Protein AF-A0A534RUJ8-F1 (afdb_monomer)

Foldseek 3Di:
DVVVLLVVLLVVLVVVLVVLVVVLVCCLVPVPVVLVVQQVVQVVVVFHRDDDDPDDVVNVVSSVLSVVLSVLSVVCSVPVLVSLVSLLVSLVSLQVLLVVLVCCCPPPGVHSVSVVSNVVSVVVSVVSVVSSLVSVLPDPVLVVVLLVLLQLLQCLLFPQPDLFVDGPNNDCLSVQLCVVLVVVDVCSSVVSSVLSVCQQCVCCVPVVDHGLSPDDSVVNNVSLVCLCVDPDPVSVVSSVVSSVSSVVSVVVDPVCCVSVVHDVVVVLVDCCVDPCNVVSVVVVVVVD

Solvent-accessible surface area (backbone atoms only — not comparable to full-atom values): 15224 Å² total; per-residue (Å²): 110,69,70,60,48,52,51,49,51,29,50,49,25,42,51,50,18,51,50,33,45,50,53,33,49,47,46,67,76,35,46,67,61,52,53,48,54,44,32,55,54,19,43,78,74,74,26,54,68,66,82,93,69,79,57,69,67,57,47,53,53,51,41,53,48,27,51,51,51,19,52,50,25,47,54,26,29,77,36,53,72,91,34,37,81,51,32,60,57,50,21,49,59,30,37,50,54,10,51,52,24,43,49,38,28,75,74,73,52,61,18,37,63,27,49,50,44,18,53,52,29,39,51,50,19,52,51,35,45,49,53,36,51,52,50,62,61,68,35,63,71,57,48,55,52,45,52,52,47,45,42,57,52,40,30,50,73,35,38,63,62,55,101,38,75,72,20,35,84,79,49,69,47,56,57,52,52,52,48,49,33,48,70,75,36,98,60,20,59,47,52,50,48,51,53,51,50,51,53,31,46,36,38,35,74,76,68,70,50,64,43,41,86,76,46,54,73,67,56,40,38,49,51,57,55,51,30,62,74,39,89,52,64,67,48,24,51,54,50,52,53,50,50,50,55,51,48,52,62,49,64,71,33,75,88,44,26,68,80,74,71,51,65,65,64,66,55,50,51,50,45,56,71,38,99,56,16,72,64,45,50,53,58,59,61,74,73,110

Secondary structure (DSSP, 8-state):
-HHHHHHHHHHHHHHHHHHHHHHHHHHHH-HHHHHHHHHHHHHHTTPPPPPP--HHHHHHHHHHHHHHHHHHHHHHHH-TTTTTTHHHHHHHHHHHHHHHHHHHHHHT---HHHHHHHHHHHHHHHHHHHHHHHHHHH-HHHHHHHHHHHHHHHHHHS-TTSSSSS-GGGTTHHHHHHHHHHHH-TTHHHHHHHHHHHHHHHIIIII-S--GGGS-HHHHHHHHHHHHT-SSHHHHHHHHHHHHHHHHHHHT-TTTGGGGT--HHHHHHHHHHSTTHHHHHHHHHTT-

Mean predicted aligned error: 8.48 Å

Structure (mmCIF, N/CA/C/O backbone):
data_AF-A0A534RUJ8-F1
#
_entry.id   AF-A0A534RUJ8-F1
#
loop_
_atom_site.group_PDB
_atom_site.id
_atom_site.type_symbol
_atom_site.label_atom_id
_atom_site.label_alt_id
_atom_site.label_comp_id
_atom_site.label_asym_id
_atom_site.label_entity_id
_atom_site.label_seq_id
_atom_site.pdbx_PDB_ins_code
_atom_site.Cartn_x
_atom_site.Cartn_y
_atom_site.Cartn_z
_atom_site.occupancy
_atom_site.B_iso_or_equiv
_atom_site.auth_seq_id
_atom_site.auth_comp_id
_atom_site.auth_asym_id
_atom_site.auth_atom_id
_atom_site.pdbx_PDB_model_num
ATOM 1 N N . MET A 1 1 ? -17.869 -6.341 -10.351 1.00 63.25 1 MET A N 1
ATOM 2 C CA . MET A 1 1 ? -16.735 -5.461 -9.984 1.00 63.25 1 MET A CA 1
ATOM 3 C C . MET A 1 1 ? -15.414 -6.222 -9.822 1.00 63.25 1 MET A C 1
ATOM 5 O O . MET A 1 1 ? -14.443 -5.854 -10.470 1.00 63.25 1 MET A O 1
ATOM 9 N N . LEU A 1 2 ? -15.350 -7.301 -9.028 1.00 74.19 2 LEU A N 1
ATOM 10 C CA . LEU A 1 2 ? -14.097 -8.055 -8.825 1.00 74.19 2 LEU A CA 1
ATOM 11 C C . LEU A 1 2 ? -13.605 -8.786 -10.088 1.00 74.19 2 LEU A C 1
ATOM 13 O O . LEU A 1 2 ? -12.424 -8.705 -10.409 1.00 74.19 2 LEU A O 1
ATOM 17 N N . ALA A 1 3 ? -14.510 -9.399 -10.861 1.00 78.38 3 ALA A N 1
ATOM 18 C CA . ALA A 1 3 ? -14.159 -10.062 -12.124 1.00 78.38 3 ALA A CA 1
ATOM 19 C C . ALA A 1 3 ? -13.687 -9.081 -13.218 1.00 78.38 3 ALA A C 1
ATOM 21 O O . ALA A 1 3 ? -12.817 -9.401 -14.024 1.00 78.38 3 ALA A O 1
ATOM 22 N N . SER A 1 4 ? -14.246 -7.865 -13.258 1.00 87.38 4 SER A N 1
ATOM 23 C CA . SER A 1 4 ? -13.791 -6.808 -14.172 1.00 87.38 4 SER A CA 1
ATOM 24 C C . SER A 1 4 ? -12.416 -6.272 -13.776 1.00 87.38 4 SER A 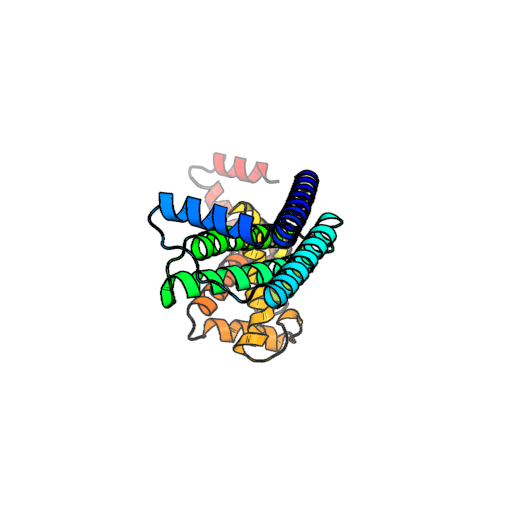C 1
ATOM 26 O O . SER A 1 4 ? -11.588 -6.050 -14.655 1.00 87.38 4 SER A O 1
ATOM 28 N N . LEU A 1 5 ? -12.152 -6.134 -12.473 1.00 88.19 5 LEU A N 1
ATOM 29 C CA . LEU A 1 5 ? -10.841 -5.757 -11.949 1.00 88.19 5 LEU A CA 1
ATOM 30 C C . LEU A 1 5 ? -9.776 -6.811 -12.281 1.00 88.19 5 LEU A C 1
ATOM 32 O O . LEU A 1 5 ? -8.701 -6.452 -12.745 1.00 88.19 5 LEU A O 1
ATOM 36 N N . ASP A 1 6 ? -10.082 -8.102 -12.133 1.00 90.56 6 ASP A N 1
ATOM 37 C CA . ASP A 1 6 ? -9.132 -9.165 -12.490 1.00 90.56 6 ASP A CA 1
ATOM 38 C C . ASP A 1 6 ? -8.788 -9.159 -13.972 1.00 90.56 6 ASP A C 1
ATOM 40 O O . ASP A 1 6 ? -7.622 -9.300 -14.335 1.00 90.56 6 ASP A O 1
ATOM 44 N N . ARG A 1 7 ? -9.785 -8.964 -14.843 1.00 93.19 7 ARG A N 1
ATOM 45 C CA . ARG A 1 7 ? -9.538 -8.824 -16.283 1.00 93.19 7 ARG A CA 1
ATOM 46 C C . ARG A 1 7 ? -8.665 -7.611 -16.587 1.00 93.19 7 ARG A C 1
ATOM 48 O O . ARG A 1 7 ? -7.740 -7.738 -17.383 1.00 93.19 7 ARG A O 1
ATOM 55 N N . LEU A 1 8 ? -8.917 -6.478 -15.929 1.00 94.81 8 LEU A N 1
ATOM 56 C CA . LEU A 1 8 ? -8.113 -5.267 -16.088 1.00 94.81 8 LEU A CA 1
ATOM 57 C C . LEU A 1 8 ? -6.666 -5.485 -15.628 1.00 94.81 8 LEU A C 1
ATOM 59 O O . LEU A 1 8 ? -5.747 -5.147 -16.364 1.00 94.81 8 LEU A O 1
ATOM 63 N N . LEU A 1 9 ? -6.455 -6.097 -14.459 1.00 95.25 9 LEU A N 1
ATOM 64 C CA . LEU A 1 9 ? -5.121 -6.419 -13.944 1.00 95.25 9 LEU A CA 1
ATOM 65 C C . LEU A 1 9 ? -4.382 -7.380 -14.883 1.00 95.25 9 LEU A C 1
ATOM 67 O O . LEU A 1 9 ? -3.228 -7.140 -15.226 1.00 95.25 9 LEU A O 1
ATOM 71 N N . ARG A 1 10 ? -5.045 -8.441 -15.358 1.00 96.75 10 ARG A N 1
ATOM 72 C CA . ARG A 1 10 ? -4.457 -9.381 -16.327 1.00 96.75 10 ARG A CA 1
ATOM 73 C C . ARG A 1 10 ? -4.057 -8.673 -17.619 1.00 96.75 10 ARG A C 1
ATOM 75 O O . ARG A 1 10 ? -2.935 -8.863 -18.078 1.00 96.75 10 ARG A O 1
ATOM 82 N N . ALA A 1 11 ? -4.946 -7.853 -18.180 1.00 97.25 11 ALA A N 1
ATOM 83 C CA . ALA A 1 11 ? -4.673 -7.088 -19.393 1.00 97.25 11 ALA A CA 1
ATOM 84 C C . ALA A 1 11 ? -3.510 -6.105 -19.192 1.00 97.25 11 ALA A C 1
ATOM 86 O O . ALA A 1 11 ? -2.604 -6.061 -20.019 1.00 97.25 11 ALA A O 1
ATOM 87 N N . LEU A 1 12 ? -3.492 -5.387 -18.064 1.00 97.56 12 LEU A N 1
ATOM 88 C CA . LEU A 1 12 ? -2.416 -4.476 -17.683 1.00 97.56 12 LEU A CA 1
ATOM 89 C C . LEU A 1 12 ? -1.064 -5.197 -17.639 1.00 97.56 12 LEU A C 1
ATOM 91 O O . LEU A 1 12 ? -0.125 -4.779 -18.309 1.00 97.56 12 LEU A O 1
ATOM 95 N N . PHE A 1 13 ? -0.950 -6.290 -16.881 1.00 98.06 13 PHE A N 1
ATOM 96 C CA . PHE A 1 13 ? 0.329 -6.988 -16.731 1.00 98.06 13 PHE A CA 1
ATOM 97 C C . PHE A 1 13 ? 0.760 -7.727 -18.006 1.00 98.06 13 PHE A C 1
ATOM 99 O O . PHE A 1 13 ? 1.960 -7.834 -18.256 1.00 98.06 13 PHE A O 1
ATOM 106 N N . TRP A 1 14 ? -0.174 -8.165 -18.858 1.00 98.19 14 TRP A N 1
ATOM 107 C CA . TRP A 1 14 ? 0.164 -8.639 -20.205 1.00 98.19 14 TRP A CA 1
ATOM 108 C C . TRP A 1 14 ? 0.678 -7.515 -21.104 1.00 98.19 14 TRP A C 1
ATOM 110 O O . TRP A 1 14 ? 1.685 -7.707 -21.782 1.00 98.19 14 TRP A O 1
ATOM 120 N N . ALA A 1 15 ? 0.052 -6.337 -21.075 1.00 98.00 15 ALA A N 1
ATOM 121 C CA . ALA A 1 15 ? 0.533 -5.176 -21.817 1.00 98.00 15 ALA A CA 1
ATOM 122 C C . ALA A 1 15 ? 1.940 -4.762 -21.356 1.00 98.00 15 ALA A C 1
ATOM 124 O O . ALA A 1 15 ? 2.813 -4.537 -22.190 1.00 98.00 15 ALA A O 1
ATOM 125 N N . LEU A 1 16 ? 2.196 -4.757 -20.041 1.00 97.69 16 LEU A N 1
ATOM 126 C CA . LEU A 1 16 ? 3.531 -4.517 -19.483 1.00 97.69 16 LEU A CA 1
ATOM 127 C C . LEU A 1 16 ? 4.540 -5.587 -19.912 1.00 97.69 16 LEU A C 1
ATOM 129 O O . LEU A 1 16 ? 5.650 -5.248 -20.306 1.00 97.69 16 LEU A O 1
ATOM 133 N N . CYS A 1 17 ? 4.155 -6.866 -19.885 1.00 98.12 17 CYS A N 1
ATOM 134 C CA . CYS A 1 17 ? 4.996 -7.963 -20.361 1.00 98.12 17 CYS A CA 1
ATOM 135 C C . CYS A 1 17 ? 5.414 -7.756 -21.823 1.00 98.12 17 CYS A C 1
ATOM 137 O O . CYS A 1 17 ? 6.593 -7.877 -22.148 1.00 98.12 17 CYS A O 1
ATOM 139 N N . VAL A 1 18 ? 4.461 -7.426 -22.700 1.00 98.12 18 VAL A N 1
ATOM 140 C CA . VAL A 1 18 ? 4.735 -7.164 -24.119 1.00 98.12 18 VAL A CA 1
ATOM 141 C C . VAL A 1 18 ? 5.611 -5.924 -24.282 1.00 98.12 18 VAL A C 1
ATOM 143 O O . VAL A 1 18 ? 6.584 -5.973 -25.030 1.00 98.12 18 VAL A O 1
ATOM 146 N N . ALA A 1 19 ? 5.323 -4.841 -23.556 1.00 96.81 19 ALA A N 1
ATOM 147 C CA . ALA A 1 19 ? 6.115 -3.617 -23.605 1.00 96.81 19 ALA A CA 1
ATOM 148 C C . ALA A 1 19 ? 7.571 -3.854 -23.168 1.00 96.81 19 ALA A C 1
ATOM 150 O O . ALA A 1 19 ? 8.492 -3.415 -23.849 1.00 96.81 19 ALA A O 1
ATOM 151 N N . PHE A 1 20 ? 7.802 -4.588 -22.076 1.00 97.19 20 PHE A N 1
ATOM 152 C CA . PHE A 1 20 ? 9.154 -4.911 -21.610 1.00 97.19 20 PHE A CA 1
ATOM 153 C C . PHE A 1 20 ? 9.907 -5.814 -22.584 1.00 97.19 20 PHE A C 1
ATOM 155 O O . PHE A 1 20 ? 11.072 -5.542 -22.877 1.00 97.19 20 PHE A O 1
ATOM 162 N N . ALA A 1 21 ? 9.239 -6.828 -23.138 1.00 97.56 21 ALA A N 1
ATOM 163 C CA . ALA A 1 21 ? 9.833 -7.700 -24.143 1.00 97.56 21 ALA A CA 1
ATOM 164 C C . ALA A 1 21 ? 10.208 -6.921 -25.413 1.00 97.56 21 ALA A C 1
ATOM 166 O O . ALA A 1 21 ? 11.329 -7.046 -25.902 1.00 97.56 21 ALA A O 1
ATOM 167 N N . ALA A 1 22 ? 9.298 -6.084 -25.920 1.00 96.50 22 ALA A N 1
ATOM 168 C CA . ALA A 1 22 ? 9.512 -5.286 -27.123 1.00 96.50 22 ALA A CA 1
ATOM 169 C C . ALA A 1 22 ? 10.640 -4.265 -26.937 1.00 96.50 22 ALA A C 1
ATOM 171 O O . ALA A 1 22 ? 11.543 -4.193 -27.771 1.00 96.50 22 ALA A O 1
ATOM 172 N N . THR A 1 23 ? 10.639 -3.519 -25.828 1.00 93.31 23 THR A N 1
ATOM 173 C CA . THR A 1 23 ? 11.704 -2.560 -25.508 1.00 93.31 23 THR A CA 1
ATOM 174 C C . THR A 1 23 ? 13.048 -3.261 -25.330 1.00 93.31 23 THR A C 1
ATOM 176 O O . THR A 1 23 ? 14.040 -2.830 -25.915 1.00 93.31 23 THR A O 1
ATOM 179 N N . GLY A 1 24 ? 13.089 -4.371 -24.583 1.00 93.00 24 GLY A N 1
ATOM 180 C CA . GLY A 1 24 ? 14.311 -5.148 -24.379 1.00 93.00 24 GLY A CA 1
ATOM 181 C C . GLY A 1 24 ? 14.882 -5.706 -25.684 1.00 93.00 24 GLY A C 1
ATOM 182 O O . GLY A 1 24 ? 16.080 -5.578 -25.928 1.00 93.00 24 GLY A O 1
ATOM 183 N N . LEU A 1 25 ? 14.030 -6.257 -26.553 1.00 94.62 25 LEU A N 1
ATOM 184 C CA . LEU A 1 25 ? 14.437 -6.787 -27.855 1.00 94.62 25 LEU A CA 1
ATOM 185 C C . LEU A 1 25 ? 14.909 -5.680 -28.805 1.00 94.62 25 LEU A C 1
ATOM 187 O O . LEU A 1 25 ? 15.909 -5.854 -29.497 1.00 94.62 25 LEU A O 1
ATOM 191 N N . THR A 1 26 ? 14.225 -4.534 -28.812 1.00 91.88 26 THR A N 1
ATOM 192 C CA . THR A 1 26 ? 14.587 -3.384 -29.654 1.00 91.88 26 THR A CA 1
ATOM 193 C C . THR A 1 26 ? 15.942 -2.819 -29.241 1.00 91.88 26 THR A C 1
ATOM 195 O O . THR A 1 26 ? 16.808 -2.621 -30.089 1.00 91.88 26 THR A O 1
ATOM 198 N N . PHE A 1 27 ? 16.162 -2.634 -27.936 1.00 88.62 27 PHE A N 1
ATOM 199 C CA . PHE A 1 27 ? 17.434 -2.141 -27.410 1.00 88.62 27 PHE A CA 1
ATOM 200 C C . PHE A 1 27 ? 18.576 -3.143 -27.623 1.00 88.62 27 PHE A C 1
ATOM 202 O O . PHE A 1 27 ? 19.709 -2.740 -27.866 1.00 88.62 27 PHE A O 1
ATOM 209 N N . PHE A 1 28 ? 18.285 -4.448 -27.582 1.00 90.50 28 PHE A N 1
ATOM 210 C CA . PHE A 1 28 ? 19.258 -5.497 -27.889 1.00 90.50 28 PHE A CA 1
ATOM 211 C C . PHE A 1 28 ? 19.659 -5.527 -29.368 1.00 90.50 28 PHE A C 1
ATOM 213 O O . PHE A 1 28 ? 20.846 -5.609 -29.676 1.00 90.50 28 PHE A O 1
ATOM 220 N N . ALA A 1 29 ? 18.682 -5.470 -30.276 1.00 91.69 29 ALA A N 1
ATOM 221 C CA . ALA A 1 29 ? 18.920 -5.557 -31.714 1.00 91.69 29 ALA A CA 1
ATOM 222 C C . ALA A 1 29 ? 19.502 -4.258 -32.295 1.00 91.69 29 ALA A C 1
ATOM 224 O O . ALA A 1 29 ? 20.314 -4.307 -33.218 1.00 91.69 29 ALA A O 1
ATOM 225 N N . PHE A 1 30 ? 19.104 -3.105 -31.749 1.00 90.31 30 PHE A N 1
ATOM 226 C CA . PHE A 1 30 ? 19.441 -1.783 -32.277 1.00 90.31 30 PHE A CA 1
ATOM 227 C C . PHE A 1 30 ? 19.852 -0.792 -31.166 1.00 90.31 30 PHE A C 1
ATOM 229 O O . PHE A 1 30 ? 19.214 0.257 -31.013 1.00 90.31 30 PHE A O 1
ATOM 236 N N . PRO A 1 31 ? 20.911 -1.077 -30.381 1.00 86.38 31 PRO A N 1
ATOM 237 C CA . PRO A 1 31 ? 21.301 -0.235 -29.248 1.00 86.38 31 PRO A CA 1
ATOM 238 C C . PRO A 1 31 ? 21.669 1.189 -29.687 1.00 86.38 31 PRO A C 1
ATOM 240 O O . PRO A 1 31 ? 21.122 2.161 -29.164 1.00 86.38 31 PRO A O 1
ATOM 243 N N . ASP A 1 32 ? 22.525 1.320 -30.704 1.00 86.44 32 ASP A N 1
ATOM 244 C CA . ASP A 1 32 ? 23.006 2.622 -31.181 1.00 86.44 32 ASP A CA 1
ATOM 245 C C . ASP A 1 32 ? 21.890 3.445 -31.826 1.00 86.44 32 ASP A C 1
ATOM 247 O O . ASP A 1 32 ? 21.740 4.629 -31.526 1.00 86.44 32 ASP A O 1
ATOM 251 N N . ALA A 1 33 ? 21.056 2.813 -32.659 1.00 87.19 33 ALA A N 1
ATOM 252 C CA . ALA A 1 33 ? 19.935 3.493 -33.303 1.00 87.19 33 ALA A CA 1
ATOM 253 C C . ALA A 1 33 ? 18.909 3.987 -32.271 1.00 87.19 33 ALA A C 1
ATOM 255 O O . ALA A 1 33 ? 18.389 5.094 -32.401 1.00 87.19 33 ALA A O 1
ATOM 256 N N . THR A 1 34 ? 18.659 3.210 -31.210 1.00 87.00 34 THR A N 1
ATOM 257 C CA . THR A 1 34 ? 17.744 3.620 -30.135 1.00 87.00 34 THR A CA 1
ATOM 258 C C . THR A 1 34 ? 18.262 4.868 -29.418 1.00 87.00 34 THR A C 1
ATOM 260 O O . THR A 1 34 ? 17.519 5.833 -29.238 1.00 87.00 34 THR A O 1
ATOM 263 N N . ILE A 1 35 ? 19.549 4.893 -29.058 1.00 87.12 35 ILE A N 1
ATOM 264 C CA . ILE A 1 35 ? 20.165 6.063 -28.417 1.00 87.12 35 ILE A CA 1
ATOM 265 C C . ILE A 1 35 ? 20.199 7.268 -29.363 1.00 87.12 35 ILE A C 1
ATOM 267 O O . ILE A 1 35 ? 19.934 8.387 -28.926 1.00 87.12 35 ILE A O 1
ATOM 271 N N . GLN A 1 36 ? 20.467 7.062 -30.654 1.00 88.50 36 GLN A N 1
ATOM 272 C CA . GLN A 1 36 ? 20.446 8.135 -31.650 1.00 88.50 36 GLN A CA 1
ATOM 273 C C . GLN A 1 36 ? 19.066 8.782 -31.756 1.00 88.50 36 GLN A C 1
ATOM 275 O O . GLN A 1 36 ? 18.975 9.998 -31.630 1.00 88.50 36 GLN A O 1
ATOM 280 N N . VAL A 1 37 ? 17.994 7.995 -31.894 1.00 89.81 37 VAL A N 1
ATOM 281 C CA . VAL A 1 37 ? 16.618 8.522 -31.952 1.00 89.81 37 VAL A CA 1
ATOM 282 C C . VAL A 1 37 ? 16.280 9.327 -30.695 1.00 89.81 37 VAL A C 1
ATOM 284 O O . VAL A 1 37 ? 15.714 10.421 -30.789 1.00 89.81 37 VAL A O 1
ATOM 287 N N . LEU A 1 38 ? 16.663 8.828 -29.516 1.00 89.19 38 LEU A N 1
ATOM 288 C CA . LEU A 1 38 ? 16.449 9.541 -28.258 1.00 89.19 38 LEU A CA 1
ATOM 289 C C . LEU A 1 38 ? 17.255 10.843 -28.184 1.00 89.19 38 LEU A C 1
ATOM 291 O O . LEU A 1 38 ? 16.719 11.859 -27.749 1.00 89.19 38 LEU A O 1
ATOM 295 N N . ASN A 1 39 ? 18.508 10.845 -28.640 1.00 91.00 39 ASN A N 1
ATOM 296 C CA . ASN A 1 39 ? 19.337 12.047 -28.695 1.00 91.00 39 ASN A CA 1
ATOM 297 C C . ASN A 1 39 ? 18.803 13.065 -29.712 1.00 91.00 39 ASN A C 1
ATOM 299 O O . ASN A 1 39 ? 18.776 14.250 -29.404 1.00 91.00 39 ASN A O 1
ATOM 303 N N . THR A 1 40 ? 18.331 12.634 -30.887 1.00 91.12 40 THR A N 1
ATOM 304 C CA . THR A 1 40 ? 17.707 13.520 -31.884 1.00 91.12 40 THR A CA 1
ATOM 305 C C . THR A 1 40 ? 16.436 14.157 -31.329 1.00 91.12 40 THR A C 1
ATOM 307 O O . THR A 1 40 ? 16.239 15.364 -31.457 1.00 91.12 40 THR A O 1
ATOM 310 N N . THR A 1 41 ? 15.605 13.363 -30.650 1.00 91.25 41 THR A N 1
ATOM 311 C CA . THR A 1 41 ? 14.392 13.855 -29.979 1.00 91.25 41 THR A CA 1
ATOM 312 C C . THR A 1 41 ? 14.745 14.835 -28.859 1.00 91.25 41 THR A C 1
ATOM 314 O O . THR A 1 41 ? 14.175 15.919 -28.777 1.00 91.25 41 THR A O 1
ATOM 317 N N . GLY A 1 42 ? 15.730 14.491 -28.025 1.00 89.94 42 GLY A N 1
ATOM 318 C CA . GLY A 1 42 ? 16.223 15.351 -26.954 1.00 89.94 42 GLY A CA 1
ATOM 319 C C . GLY A 1 42 ? 16.796 16.667 -27.470 1.00 89.94 42 GLY A C 1
ATOM 320 O O . GLY A 1 42 ? 16.477 17.720 -26.929 1.00 89.94 42 GLY A O 1
ATOM 321 N N . HIS A 1 43 ? 17.563 16.627 -28.559 1.00 90.50 43 HIS A N 1
ATOM 322 C CA . HIS A 1 43 ? 18.124 17.815 -29.192 1.00 90.50 43 HIS A CA 1
ATOM 323 C C . HIS A 1 43 ? 17.025 18.741 -29.727 1.00 90.50 43 HIS A C 1
ATOM 325 O O . HIS A 1 43 ? 17.125 19.957 -29.570 1.00 90.50 43 HIS A O 1
ATOM 331 N N . ALA A 1 44 ? 15.958 18.198 -30.325 1.00 91.88 44 ALA A N 1
ATOM 332 C CA . ALA A 1 44 ? 14.809 19.000 -30.754 1.00 91.88 44 ALA A CA 1
ATOM 333 C C . ALA A 1 44 ? 14.116 19.717 -29.576 1.00 91.88 44 ALA A C 1
ATOM 335 O O . ALA A 1 44 ? 13.536 20.783 -29.757 1.00 91.88 44 ALA A O 1
ATOM 336 N N . LEU A 1 45 ? 14.220 19.156 -28.367 1.00 90.62 45 LEU A N 1
ATOM 337 C CA . LEU A 1 45 ? 13.709 19.718 -27.114 1.00 90.62 45 LEU A CA 1
ATOM 338 C C .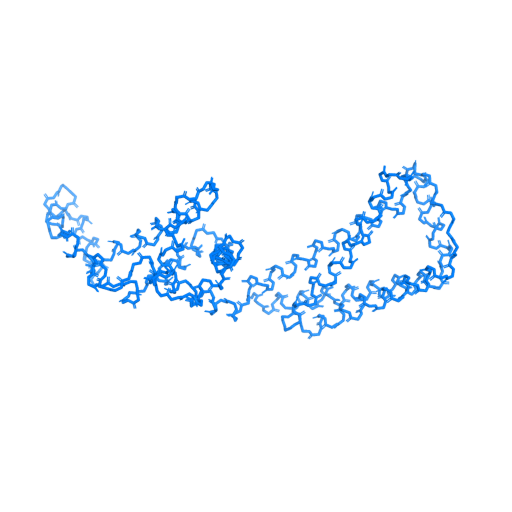 LEU A 1 45 ? 14.751 20.552 -26.337 1.00 90.62 45 LEU A C 1
ATOM 340 O O . LEU A 1 45 ? 14.454 21.017 -25.239 1.00 90.62 45 LEU A O 1
ATOM 344 N N . GLY A 1 46 ? 15.957 20.753 -26.883 1.00 90.81 46 GLY A N 1
ATOM 345 C CA . GLY A 1 46 ? 17.020 21.563 -26.273 1.00 90.81 46 GLY A CA 1
ATOM 346 C C . GLY A 1 46 ? 17.924 20.835 -25.269 1.00 90.81 46 GLY A C 1
ATOM 347 O O . GLY A 1 46 ? 18.686 21.486 -24.556 1.00 90.81 46 GLY A O 1
ATOM 348 N N . PHE A 1 47 ? 17.872 19.503 -25.197 1.00 91.94 47 PHE A N 1
ATOM 349 C CA . PHE A 1 47 ? 18.735 18.709 -24.318 1.00 91.94 47 PHE A CA 1
ATOM 350 C C . PHE A 1 47 ? 20.047 18.295 -25.003 1.00 91.94 47 PHE A C 1
ATOM 352 O O . PHE A 1 47 ? 20.047 17.968 -26.193 1.00 91.94 47 PHE A O 1
ATOM 359 N N . PRO A 1 48 ? 21.168 18.234 -24.259 1.00 89.94 48 PRO A N 1
ATOM 360 C CA . PRO A 1 48 ? 22.425 17.721 -24.785 1.00 89.94 48 PRO A CA 1
ATOM 361 C C . PRO A 1 48 ? 22.367 16.196 -25.010 1.00 89.94 48 PRO A C 1
ATOM 363 O O . PRO A 1 48 ? 21.591 15.498 -24.343 1.00 89.94 48 PRO A O 1
ATOM 366 N N . PRO A 1 49 ? 23.203 15.653 -25.917 1.00 87.06 49 PRO A N 1
ATOM 367 C CA . PRO A 1 49 ? 23.275 14.215 -26.151 1.00 87.06 49 PRO A CA 1
ATOM 368 C C . PRO A 1 49 ? 23.817 13.477 -24.921 1.00 87.06 49 PRO A C 1
ATOM 370 O O . PRO A 1 49 ? 24.659 14.000 -24.185 1.00 87.06 49 PRO A O 1
ATOM 373 N N . ALA A 1 50 ? 23.345 12.246 -24.720 1.00 81.50 50 ALA A N 1
ATOM 374 C CA . ALA A 1 50 ? 23.819 11.385 -23.642 1.00 81.50 50 ALA A CA 1
ATOM 375 C C . ALA A 1 50 ? 25.302 10.978 -23.831 1.00 81.50 50 ALA A C 1
ATOM 377 O O . ALA A 1 50 ? 25.742 10.812 -24.975 1.00 81.50 50 ALA A O 1
ATOM 378 N N . PRO A 1 51 ? 26.068 10.764 -22.741 1.00 78.94 51 PRO A N 1
ATOM 379 C CA . PRO A 1 51 ? 27.456 10.309 -22.813 1.00 78.94 51 PRO A CA 1
ATOM 380 C C . PRO A 1 51 ? 27.592 8.943 -23.498 1.00 78.94 51 PRO A C 1
ATOM 382 O O . PRO A 1 51 ? 26.770 8.049 -23.295 1.00 78.94 51 PRO A O 1
ATOM 385 N N . ALA A 1 52 ? 28.675 8.745 -24.253 1.00 71.25 52 ALA A N 1
ATOM 386 C CA . ALA A 1 52 ? 29.006 7.441 -24.819 1.00 71.25 52 ALA A CA 1
ATOM 387 C C . ALA A 1 52 ? 29.468 6.474 -23.709 1.00 71.25 52 ALA A C 1
ATOM 389 O O . ALA A 1 52 ? 30.437 6.746 -23.003 1.00 71.25 52 ALA A O 1
ATOM 390 N N . SER A 1 53 ? 28.781 5.340 -23.555 1.00 63.66 53 SER A N 1
ATOM 391 C CA . SER A 1 53 ? 29.133 4.267 -22.610 1.00 63.66 53 SER A CA 1
ATOM 392 C C . SER A 1 53 ? 29.732 3.067 -23.353 1.00 63.66 53 SER A C 1
ATOM 394 O O . SER A 1 53 ? 29.408 2.836 -24.514 1.00 63.66 53 SER A O 1
ATOM 396 N N . SER A 1 54 ? 30.602 2.281 -22.712 1.00 61.50 54 SER A N 1
ATOM 397 C CA . SER A 1 54 ? 31.182 1.056 -23.281 1.00 61.50 54 SER A CA 1
ATOM 398 C C . SER A 1 54 ? 30.127 -0.061 -23.398 1.00 61.50 54 SER A C 1
ATOM 400 O O . SER A 1 54 ? 29.799 -0.768 -22.449 1.00 61.50 54 SER A O 1
ATOM 402 N N . LEU A 1 55 ? 29.576 -0.221 -24.602 1.00 65.56 55 LEU A N 1
ATOM 403 C CA . LEU A 1 55 ? 28.228 -0.762 -24.819 1.00 65.56 55 LEU A CA 1
ATOM 404 C C . LEU A 1 55 ? 27.996 -2.231 -24.431 1.00 65.56 55 LEU A C 1
ATOM 406 O O . LEU A 1 55 ? 26.921 -2.555 -23.945 1.00 65.56 55 LEU A O 1
ATOM 410 N N . ARG A 1 56 ? 28.942 -3.155 -24.637 1.00 77.31 56 ARG A N 1
ATOM 411 C CA . ARG A 1 56 ? 28.584 -4.593 -24.676 1.00 77.31 56 ARG A CA 1
ATOM 412 C C . ARG A 1 56 ? 28.264 -5.215 -23.314 1.00 77.31 56 ARG A C 1
ATOM 414 O O . ARG A 1 56 ? 27.317 -5.990 -23.210 1.00 77.31 56 ARG A O 1
ATOM 421 N N . PHE A 1 57 ? 29.029 -4.879 -22.275 1.00 82.50 57 PHE A N 1
ATOM 422 C CA . PHE A 1 57 ? 28.788 -5.417 -20.932 1.00 82.50 57 PHE A CA 1
ATOM 423 C C . PHE A 1 57 ? 27.497 -4.849 -20.326 1.00 82.50 57 PHE A C 1
ATOM 425 O O . PHE A 1 57 ? 26.638 -5.603 -19.871 1.00 82.50 57 PHE A O 1
ATOM 432 N N . TRP A 1 58 ? 27.317 -3.527 -20.395 1.00 85.06 58 TRP A N 1
ATOM 433 C CA . TRP A 1 58 ? 26.123 -2.857 -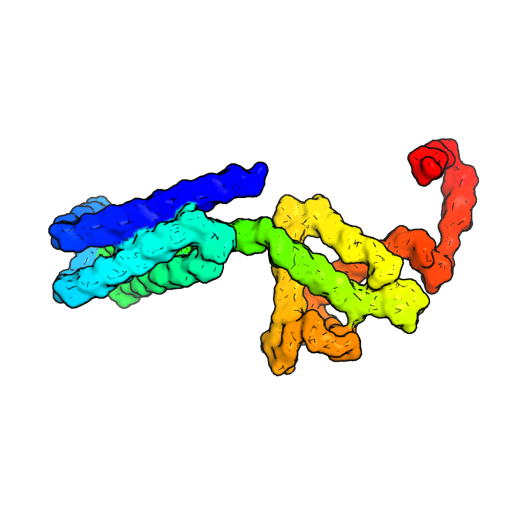19.875 1.00 85.06 58 TRP A CA 1
ATOM 434 C C . TRP A 1 58 ? 24.858 -3.210 -20.659 1.00 85.06 58 TRP A C 1
ATOM 436 O O . TRP A 1 58 ? 23.802 -3.376 -20.052 1.00 85.06 58 TRP A O 1
ATOM 446 N N . LEU A 1 59 ? 24.966 -3.404 -21.979 1.00 86.88 59 LEU A N 1
ATOM 447 C CA . LEU A 1 59 ? 23.867 -3.916 -22.797 1.00 86.88 59 LEU A CA 1
ATOM 448 C C . LEU A 1 59 ? 23.430 -5.301 -22.316 1.00 86.88 59 LEU A C 1
ATOM 450 O O . LEU A 1 59 ? 22.239 -5.518 -22.123 1.00 86.88 59 LEU A O 1
ATOM 454 N N . SER A 1 60 ? 24.375 -6.210 -22.054 1.00 89.25 60 SER A N 1
ATOM 455 C CA . SER A 1 60 ? 24.066 -7.543 -21.516 1.00 89.25 60 SER A CA 1
ATOM 456 C C . SER A 1 60 ? 23.309 -7.466 -20.183 1.00 89.25 60 SER A C 1
ATOM 458 O O . SER A 1 60 ? 22.284 -8.128 -20.011 1.00 89.25 60 SER A O 1
ATOM 460 N N . LEU A 1 61 ? 23.742 -6.590 -19.267 1.00 90.25 61 LEU A N 1
ATOM 461 C CA . LEU A 1 61 ? 23.055 -6.380 -17.988 1.00 90.25 61 LEU A CA 1
ATOM 462 C C . LEU A 1 61 ? 21.646 -5.791 -18.174 1.00 90.25 61 LEU A C 1
ATOM 464 O O . LEU A 1 61 ? 20.697 -6.241 -17.530 1.00 90.25 61 LEU A O 1
ATOM 468 N N . GLY A 1 62 ? 21.493 -4.823 -19.083 1.00 90.69 62 GLY A N 1
ATOM 469 C CA . GLY A 1 62 ? 20.198 -4.234 -19.427 1.00 90.69 62 GLY A CA 1
ATOM 470 C C . GLY A 1 62 ? 19.226 -5.260 -20.015 1.00 90.69 62 GLY A C 1
ATOM 471 O O . GLY A 1 62 ? 18.063 -5.307 -19.619 1.00 90.69 62 GLY A O 1
ATOM 472 N N . VAL A 1 63 ? 19.709 -6.139 -20.896 1.00 92.00 63 VAL A N 1
ATOM 473 C CA . VAL A 1 63 ? 18.919 -7.231 -21.487 1.00 92.00 63 VAL A CA 1
ATOM 474 C C . VAL A 1 63 ? 18.506 -8.248 -20.427 1.00 92.00 63 VAL A C 1
ATOM 476 O O . VAL A 1 63 ? 17.339 -8.636 -20.375 1.00 92.00 63 VAL A O 1
ATOM 479 N N . ALA A 1 64 ? 19.427 -8.643 -19.543 1.00 94.50 64 ALA A N 1
ATOM 480 C CA . ALA A 1 64 ? 19.124 -9.547 -18.437 1.00 94.50 64 ALA A CA 1
ATOM 481 C C . ALA A 1 64 ? 18.039 -8.966 -17.512 1.00 94.50 64 ALA A C 1
ATOM 483 O O . ALA A 1 64 ? 17.094 -9.666 -17.140 1.00 94.50 64 ALA A O 1
ATOM 484 N N . TYR A 1 65 ? 18.123 -7.670 -17.198 1.00 94.69 65 TYR A N 1
ATOM 485 C CA . TYR A 1 65 ? 17.093 -6.972 -16.432 1.00 94.69 65 TYR A CA 1
ATOM 486 C C . TYR A 1 65 ? 15.743 -6.938 -17.165 1.00 94.69 65 TYR A C 1
ATOM 488 O O . TYR A 1 65 ? 14.717 -7.253 -16.558 1.00 94.69 65 TYR A O 1
ATOM 496 N N . MET A 1 66 ? 15.727 -6.634 -18.469 1.00 96.44 66 MET A N 1
ATOM 497 C CA . MET A 1 66 ? 14.498 -6.644 -19.275 1.00 96.44 66 MET A CA 1
ATOM 498 C C . MET A 1 66 ? 13.843 -8.026 -19.304 1.00 96.44 66 MET A C 1
ATOM 500 O O . MET A 1 66 ? 12.620 -8.128 -19.182 1.00 96.44 66 MET A O 1
ATOM 504 N N . MET A 1 67 ? 14.638 -9.097 -19.373 1.00 97.19 67 MET A N 1
ATOM 505 C CA . MET A 1 67 ? 14.126 -10.461 -19.267 1.00 97.19 67 MET A CA 1
ATOM 506 C C . MET A 1 67 ? 13.476 -10.717 -17.900 1.00 97.19 67 MET A C 1
ATOM 508 O O . MET A 1 67 ? 12.362 -11.236 -17.837 1.00 97.19 67 MET A O 1
ATOM 512 N N . LEU A 1 68 ? 14.117 -10.296 -16.805 1.00 97.44 68 LEU A N 1
ATOM 513 C CA . LEU A 1 68 ? 13.578 -10.453 -15.452 1.00 97.44 68 LEU A CA 1
ATOM 514 C C . LEU A 1 68 ? 12.226 -9.743 -15.282 1.00 97.44 68 LEU A C 1
ATOM 516 O O . LEU A 1 68 ? 11.258 -10.371 -14.848 1.00 97.44 68 LEU A O 1
ATOM 520 N N . VAL A 1 69 ? 12.124 -8.459 -15.645 1.00 97.19 69 VAL A N 1
ATOM 521 C CA . VAL A 1 69 ? 10.859 -7.713 -15.495 1.00 97.19 69 VAL A CA 1
ATOM 522 C C . VAL A 1 69 ? 9.763 -8.242 -16.420 1.00 97.19 69 VAL A C 1
ATOM 524 O O . VAL A 1 69 ? 8.597 -8.257 -16.029 1.00 97.19 69 VAL A O 1
ATOM 527 N N . THR A 1 70 ? 10.126 -8.757 -17.599 1.00 98.06 70 THR A N 1
ATOM 528 C CA . THR A 1 70 ? 9.196 -9.437 -18.514 1.00 98.06 70 THR A CA 1
ATOM 529 C C . THR A 1 70 ? 8.642 -10.712 -17.881 1.00 98.06 70 THR A C 1
ATOM 531 O O . THR A 1 70 ? 7.428 -10.918 -17.858 1.00 98.06 70 THR A O 1
ATOM 534 N N . LEU A 1 71 ? 9.508 -11.554 -17.310 1.00 98.12 71 LEU A N 1
ATOM 535 C CA . LEU A 1 71 ? 9.095 -12.783 -16.635 1.00 98.12 71 LEU A CA 1
ATOM 536 C C . LEU A 1 71 ? 8.234 -12.504 -15.402 1.00 98.12 71 LEU A C 1
ATOM 538 O O . LEU A 1 71 ? 7.232 -13.191 -15.203 1.00 98.12 71 LEU A O 1
ATOM 542 N N . LEU A 1 72 ? 8.582 -11.492 -14.604 1.00 97.88 72 LEU A N 1
ATOM 543 C CA . LEU A 1 72 ? 7.771 -11.060 -13.465 1.00 97.88 72 LEU A CA 1
ATOM 544 C C . LEU A 1 72 ? 6.390 -10.583 -13.927 1.00 97.88 72 LEU A C 1
ATOM 546 O O . LEU A 1 72 ? 5.382 -11.049 -13.397 1.00 97.88 72 LEU A O 1
ATOM 550 N N . ALA A 1 73 ? 6.324 -9.729 -14.953 1.00 98.00 73 ALA A N 1
ATOM 551 C CA . ALA A 1 73 ? 5.061 -9.259 -15.516 1.00 98.00 73 ALA A CA 1
ATOM 552 C C . ALA A 1 73 ? 4.208 -10.427 -16.041 1.00 98.00 73 ALA A C 1
ATOM 554 O O . ALA A 1 73 ? 3.029 -10.525 -15.707 1.00 98.00 73 ALA A O 1
ATOM 555 N N . ALA A 1 74 ? 4.808 -11.372 -16.771 1.00 98.06 74 ALA A N 1
ATOM 556 C CA . ALA A 1 74 ? 4.131 -12.578 -17.245 1.00 98.06 74 ALA A CA 1
ATOM 557 C C . ALA A 1 74 ? 3.681 -13.493 -16.095 1.00 98.06 74 ALA A C 1
ATOM 559 O O . ALA A 1 74 ? 2.648 -14.161 -16.182 1.00 98.06 74 ALA A O 1
ATOM 560 N N . ALA A 1 75 ? 4.465 -13.595 -15.021 1.00 97.88 75 ALA A N 1
ATOM 561 C CA . ALA A 1 75 ? 4.098 -14.377 -13.851 1.00 97.88 75 ALA A CA 1
ATOM 562 C C . ALA A 1 75 ? 2.879 -13.759 -13.161 1.00 97.88 75 ALA A C 1
ATOM 564 O O . ALA A 1 75 ? 1.923 -14.490 -12.904 1.00 97.88 75 ALA A O 1
ATOM 565 N N . ILE A 1 76 ? 2.882 -12.442 -12.946 1.00 97.62 76 ILE A N 1
ATOM 566 C CA . ILE A 1 76 ? 1.767 -11.694 -12.355 1.00 97.62 76 ILE A CA 1
ATOM 567 C C . ILE A 1 76 ? 0.527 -11.771 -13.257 1.00 97.62 76 ILE A C 1
ATOM 569 O O . ILE A 1 76 ? -0.559 -12.058 -12.772 1.00 97.62 76 ILE A O 1
ATOM 573 N N . ALA A 1 77 ? 0.667 -11.611 -14.576 1.00 97.00 77 ALA A N 1
ATOM 574 C CA . ALA A 1 77 ? -0.459 -11.636 -15.516 1.00 97.00 77 ALA A CA 1
ATOM 575 C C . ALA A 1 77 ? -1.245 -12.963 -15.510 1.00 97.00 77 ALA A C 1
ATOM 577 O O . ALA A 1 77 ? -2.452 -12.982 -15.767 1.00 97.00 77 ALA A O 1
ATOM 578 N N . ARG A 1 78 ? -0.580 -14.087 -15.207 1.00 96.12 78 ARG A N 1
ATOM 579 C CA . ARG A 1 78 ? -1.223 -15.411 -15.114 1.00 96.12 78 ARG A CA 1
ATOM 580 C C . ARG A 1 78 ? -2.110 -15.554 -13.881 1.00 96.12 78 ARG A C 1
ATOM 582 O O . ARG A 1 78 ? -3.132 -16.232 -13.960 1.00 96.12 78 ARG A O 1
ATOM 589 N N . ASP A 1 79 ? -1.753 -14.900 -12.783 1.00 94.69 79 ASP A N 1
ATOM 590 C CA . ASP A 1 79 ? -2.538 -14.893 -11.550 1.00 94.69 79 ASP A CA 1
ATOM 591 C C . ASP A 1 79 ? -2.227 -13.638 -10.712 1.00 94.69 79 ASP A C 1
ATOM 593 O O . ASP A 1 79 ? -1.380 -13.686 -9.816 1.00 94.69 79 ASP A O 1
ATOM 597 N N . PRO A 1 80 ? -2.880 -12.493 -11.002 1.00 93.62 80 PRO A N 1
ATOM 598 C CA . PRO A 1 80 ? -2.532 -11.232 -10.349 1.00 93.62 80 PRO A CA 1
ATOM 599 C C . PRO A 1 80 ? -2.781 -11.232 -8.841 1.00 93.62 80 PRO A C 1
ATOM 601 O O . PRO A 1 80 ? -2.051 -10.569 -8.109 1.00 93.62 80 PRO A O 1
ATOM 604 N N . ARG A 1 81 ? -3.797 -11.964 -8.362 1.00 90.94 81 ARG A N 1
ATOM 605 C CA . ARG A 1 81 ? -4.119 -12.019 -6.931 1.00 90.94 81 ARG A CA 1
ATOM 606 C C . ARG A 1 81 ? -3.192 -12.971 -6.183 1.00 90.94 81 ARG A C 1
ATOM 608 O O . ARG A 1 81 ? -2.565 -12.538 -5.221 1.00 90.94 81 ARG A O 1
ATOM 615 N N . GLY A 1 82 ? -3.029 -14.211 -6.650 1.00 91.56 82 GLY A N 1
ATOM 616 C CA . GLY A 1 82 ? -2.152 -15.176 -5.974 1.00 91.56 82 GLY A CA 1
ATOM 617 C C . GLY A 1 82 ? -0.666 -14.815 -6.057 1.00 91.56 82 GLY A C 1
ATOM 618 O O . GLY A 1 82 ? 0.125 -15.220 -5.208 1.00 91.56 82 GLY A O 1
ATOM 619 N N . ARG A 1 83 ? -0.267 -13.992 -7.037 1.00 94.62 83 ARG A N 1
ATOM 620 C CA . ARG A 1 83 ? 1.122 -13.529 -7.216 1.00 94.62 83 ARG A CA 1
ATOM 621 C C . ARG A 1 83 ? 1.311 -12.042 -6.934 1.00 94.62 83 ARG A C 1
ATOM 623 O O . ARG A 1 83 ? 2.288 -11.448 -7.389 1.00 94.62 83 ARG A O 1
ATOM 630 N N . ALA A 1 84 ? 0.419 -11.439 -6.147 1.00 92.94 84 ALA A N 1
ATOM 631 C CA . ALA A 1 84 ? 0.503 -10.029 -5.769 1.00 92.94 84 ALA A CA 1
ATOM 632 C C . ALA A 1 84 ? 1.839 -9.667 -5.096 1.00 92.94 84 ALA A C 1
ATOM 634 O O . ALA A 1 84 ? 2.337 -8.559 -5.274 1.00 92.94 84 ALA A O 1
ATOM 635 N N . TYR A 1 85 ? 2.464 -10.615 -4.389 1.00 93.38 85 TYR A N 1
ATOM 636 C CA . TYR A 1 85 ? 3.776 -10.440 -3.757 1.00 93.38 85 TYR A CA 1
ATOM 637 C C . TYR A 1 85 ? 4.914 -10.129 -4.752 1.00 93.38 85 TYR A C 1
ATOM 639 O O . TYR A 1 85 ? 5.927 -9.560 -4.355 1.00 93.38 85 TYR A O 1
ATOM 647 N N . LEU A 1 86 ? 4.755 -10.455 -6.044 1.00 96.75 86 LEU A N 1
ATOM 648 C CA . LEU A 1 86 ? 5.725 -10.121 -7.093 1.00 96.75 86 LEU A CA 1
ATOM 649 C C . LEU A 1 86 ? 5.605 -8.667 -7.579 1.00 96.75 86 LEU A C 1
ATOM 651 O O . LEU A 1 86 ? 6.563 -8.139 -8.143 1.00 96.75 86 LEU A O 1
ATOM 655 N N . MET A 1 87 ? 4.458 -8.003 -7.375 1.00 97.31 87 MET A N 1
ATOM 656 C CA . MET A 1 87 ? 4.238 -6.634 -7.863 1.00 97.31 87 MET A CA 1
ATOM 657 C C . MET A 1 87 ? 5.194 -5.623 -7.207 1.00 97.31 87 MET A C 1
ATOM 659 O O . MET A 1 87 ? 5.841 -4.886 -7.952 1.00 97.31 87 MET A O 1
ATOM 663 N N . PRO A 1 88 ? 5.390 -5.606 -5.869 1.00 96.25 88 PRO A N 1
ATOM 664 C CA . PRO A 1 88 ? 6.375 -4.721 -5.248 1.00 96.25 88 PRO A CA 1
ATOM 665 C C . PRO A 1 88 ? 7.812 -5.010 -5.692 1.00 96.25 88 PRO A C 1
ATOM 667 O O . PRO A 1 88 ? 8.611 -4.087 -5.778 1.00 96.25 88 PRO A O 1
ATOM 670 N N . ILE A 1 89 ? 8.144 -6.266 -6.017 1.00 96.81 89 ILE A N 1
ATOM 671 C CA . ILE A 1 89 ? 9.479 -6.649 -6.507 1.00 96.81 89 ILE A CA 1
ATOM 672 C C . ILE A 1 89 ? 9.727 -6.050 -7.898 1.00 96.81 89 ILE A C 1
ATOM 674 O O . ILE A 1 89 ? 10.770 -5.442 -8.138 1.00 96.81 89 ILE A O 1
ATOM 678 N N . LEU A 1 90 ? 8.751 -6.169 -8.805 1.00 97.12 90 LEU A N 1
ATOM 679 C CA . LEU A 1 90 ? 8.811 -5.544 -10.128 1.00 97.12 90 LEU A CA 1
ATOM 680 C C . LEU A 1 90 ? 8.891 -4.015 -10.009 1.00 97.12 90 LEU A C 1
ATOM 682 O O . LEU A 1 90 ? 9.726 -3.388 -10.663 1.00 97.12 90 LEU A O 1
ATOM 686 N N . ALA A 1 91 ? 8.054 -3.426 -9.149 1.00 97.25 91 ALA A N 1
ATOM 687 C CA . ALA A 1 91 ? 8.057 -1.993 -8.881 1.00 97.25 91 ALA A CA 1
ATOM 688 C C . ALA A 1 91 ? 9.404 -1.517 -8.325 1.00 97.25 91 ALA A C 1
ATOM 690 O O . ALA A 1 91 ? 9.901 -0.492 -8.773 1.00 97.25 91 ALA A O 1
ATOM 691 N N . ALA A 1 92 ? 10.027 -2.263 -7.409 1.00 96.00 92 ALA A N 1
ATOM 692 C CA . ALA A 1 92 ? 11.334 -1.920 -6.855 1.00 96.00 92 ALA A CA 1
ATOM 693 C C . ALA A 1 92 ? 12.417 -1.872 -7.941 1.00 96.00 92 ALA A C 1
ATOM 695 O O . ALA A 1 92 ? 13.164 -0.899 -8.003 1.00 96.00 92 ALA A O 1
ATOM 696 N N . GLY A 1 93 ? 12.456 -2.859 -8.845 1.00 93.81 93 GLY A N 1
ATOM 697 C CA . GLY A 1 93 ? 13.395 -2.847 -9.973 1.00 93.81 93 GLY A CA 1
ATOM 698 C C . GLY A 1 93 ? 13.232 -1.605 -10.858 1.00 93.81 93 GLY A C 1
ATOM 699 O O . GLY A 1 93 ? 14.213 -0.936 -11.193 1.00 93.81 93 GLY A O 1
ATOM 700 N N . LYS A 1 94 ? 11.983 -1.248 -11.179 1.00 95.44 94 LYS A N 1
ATOM 701 C CA . LYS A 1 94 ? 11.660 -0.053 -11.970 1.00 95.44 94 LYS A CA 1
ATOM 702 C C . LYS A 1 94 ? 11.977 1.247 -11.232 1.00 95.44 94 LYS A C 1
ATOM 704 O O . LYS A 1 94 ? 12.568 2.154 -11.818 1.00 95.44 94 LYS A O 1
ATOM 709 N N . ALA A 1 95 ? 11.696 1.300 -9.935 1.00 96.00 95 ALA A N 1
ATOM 710 C CA . ALA A 1 95 ? 12.016 2.432 -9.080 1.00 96.00 95 ALA A CA 1
ATOM 711 C C . ALA A 1 95 ? 13.525 2.690 -9.043 1.00 96.00 95 ALA A C 1
ATOM 713 O O . ALA A 1 95 ? 13.945 3.837 -9.163 1.00 96.00 95 ALA A O 1
ATOM 714 N N . THR A 1 96 ? 14.346 1.639 -8.929 1.00 95.62 96 THR A N 1
ATOM 715 C CA . THR A 1 96 ? 15.806 1.774 -8.929 1.00 95.62 96 THR A CA 1
ATOM 716 C C . THR A 1 96 ? 16.295 2.438 -10.214 1.00 95.62 96 THR A C 1
ATOM 718 O O . THR A 1 96 ? 16.974 3.457 -10.132 1.00 95.62 96 THR A O 1
ATOM 721 N N . SER A 1 97 ? 15.898 1.944 -11.394 1.00 93.12 97 SER A N 1
ATOM 722 C CA . SER A 1 97 ? 16.304 2.563 -12.668 1.00 93.12 97 SER A CA 1
ATOM 723 C C . SER A 1 97 ? 15.816 4.012 -12.791 1.00 93.12 97 SER A C 1
ATOM 725 O O . SER A 1 97 ? 16.587 4.897 -13.167 1.00 93.12 97 SER A O 1
ATOM 727 N N . SER A 1 98 ? 14.568 4.278 -12.397 1.00 95.75 98 SER A N 1
ATOM 728 C CA . SER A 1 98 ? 13.991 5.623 -12.395 1.00 95.75 98 SER A CA 1
ATOM 729 C C . SER A 1 98 ? 14.772 6.596 -11.508 1.00 95.75 98 SER A C 1
ATOM 731 O O . SER A 1 98 ? 15.089 7.703 -11.944 1.00 95.75 98 SER A O 1
ATOM 733 N N . LEU A 1 99 ? 15.074 6.205 -10.267 1.00 95.75 99 LEU A N 1
ATOM 734 C CA . LEU A 1 99 ? 15.769 7.046 -9.291 1.00 95.75 99 LEU A CA 1
ATOM 735 C C . LEU A 1 99 ? 17.226 7.279 -9.689 1.00 95.75 99 LEU A C 1
ATOM 737 O O . LEU A 1 99 ? 17.719 8.398 -9.561 1.00 95.75 99 LEU A O 1
ATOM 741 N N . THR A 1 100 ? 17.906 6.257 -10.214 1.00 93.00 100 THR A N 1
ATOM 742 C CA . THR A 1 100 ? 19.280 6.401 -10.703 1.00 93.00 100 THR A CA 1
ATOM 743 C C . THR A 1 100 ? 19.339 7.347 -11.905 1.00 93.00 100 THR A C 1
ATOM 745 O O . THR A 1 100 ? 20.177 8.246 -11.926 1.00 93.00 100 THR A O 1
ATOM 748 N N . CYS A 1 101 ? 18.424 7.219 -12.873 1.00 91.62 101 CYS A N 1
ATOM 749 C CA . CYS A 1 101 ? 18.359 8.143 -14.006 1.00 91.62 101 CYS A CA 1
ATOM 750 C C . CYS A 1 101 ? 18.004 9.571 -13.577 1.00 91.62 101 CYS A C 1
ATOM 752 O O . CYS A 1 101 ? 18.635 10.512 -14.052 1.00 91.62 101 CYS A O 1
ATOM 754 N N . LEU A 1 102 ? 17.071 9.749 -12.639 1.00 95.00 102 LEU A N 1
ATOM 755 C CA . LEU A 1 102 ? 16.775 11.070 -12.082 1.00 95.00 102 LEU A CA 1
ATOM 756 C C . LEU A 1 102 ? 18.009 11.677 -11.392 1.00 95.00 102 LEU A C 1
ATOM 758 O O . LEU A 1 102 ? 18.314 12.850 -11.594 1.00 95.00 102 LEU A O 1
ATOM 762 N N . GLY A 1 103 ? 18.755 10.870 -10.634 1.00 93.81 103 GLY A N 1
ATOM 763 C CA . GLY A 1 103 ? 20.014 11.279 -10.017 1.00 93.81 103 GLY A CA 1
ATOM 764 C C . GLY A 1 103 ? 21.056 11.730 -11.045 1.00 93.81 103 GLY A C 1
ATOM 765 O O . GLY A 1 103 ? 21.663 12.784 -10.869 1.00 93.81 103 GLY A O 1
ATOM 766 N N . TYR A 1 104 ? 21.224 10.997 -12.152 1.00 92.44 104 TYR A N 1
ATOM 767 C CA . TYR A 1 104 ? 22.133 11.402 -13.233 1.00 92.44 104 TYR A CA 1
ATOM 768 C C . TYR A 1 104 ? 21.690 12.678 -13.948 1.00 92.44 104 TYR A C 1
ATOM 770 O O . TYR A 1 104 ? 22.536 13.517 -14.263 1.00 92.44 104 TYR A O 1
ATOM 778 N N . PHE A 1 105 ? 20.385 12.847 -14.164 1.00 93.25 105 PHE A N 1
ATOM 779 C CA . PHE A 1 105 ? 19.834 14.053 -14.774 1.00 93.25 105 PHE A CA 1
ATOM 780 C C . PHE A 1 105 ? 20.124 15.306 -13.933 1.00 93.25 105 PHE A C 1
ATOM 782 O O . PHE A 1 105 ? 20.495 16.339 -14.484 1.00 93.25 105 PHE A O 1
ATOM 789 N N . LEU A 1 106 ? 19.990 15.206 -12.604 1.00 93.69 106 LEU A N 1
ATOM 790 C CA . LEU A 1 106 ? 20.199 16.327 -11.680 1.00 93.69 106 LEU A CA 1
ATOM 791 C C . LEU A 1 106 ? 21.675 16.577 -11.338 1.00 93.69 106 LEU A C 1
ATOM 793 O O . LEU A 1 106 ? 22.063 17.722 -11.127 1.00 93.69 106 LEU A O 1
ATOM 797 N N . GLY A 1 10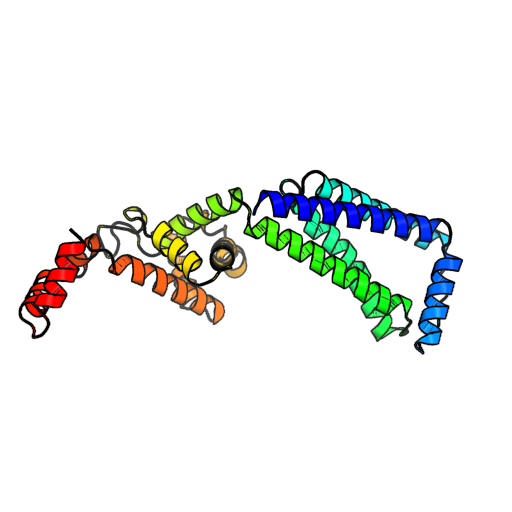7 ? 22.483 15.518 -11.233 1.00 90.81 107 GLY A N 1
ATOM 798 C CA . GLY A 1 107 ? 23.838 15.590 -10.677 1.00 90.81 107 GLY A CA 1
ATOM 799 C C . GLY A 1 107 ? 24.982 15.463 -11.681 1.00 90.81 107 GLY A C 1
ATOM 800 O O . GLY A 1 107 ? 26.120 15.745 -11.317 1.00 90.81 107 GLY A O 1
ATOM 801 N N . SER A 1 108 ? 24.725 15.018 -12.916 1.00 88.19 108 SER A N 1
ATOM 802 C CA . SER A 1 108 ? 25.778 14.788 -13.915 1.00 88.19 108 SER A CA 1
ATOM 803 C C . SER A 1 108 ? 25.540 15.582 -15.193 1.00 88.1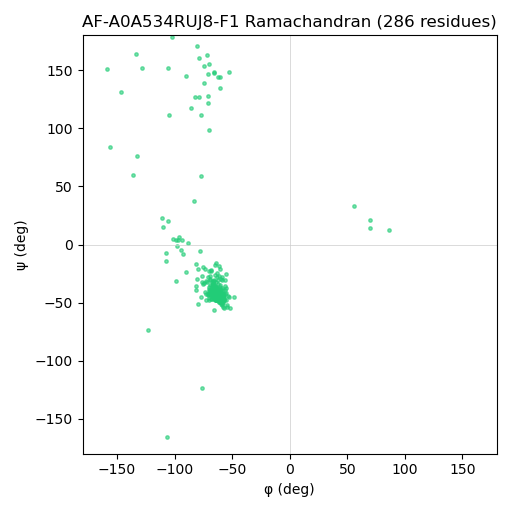9 108 SER A C 1
ATOM 805 O O . SER A 1 108 ? 26.229 16.567 -15.442 1.00 88.19 108 SER A O 1
ATOM 807 N N . GLN A 1 109 ? 24.569 15.168 -16.003 1.00 87.25 109 GLN A N 1
ATOM 808 C CA . GLN A 1 109 ? 24.238 15.843 -17.249 1.00 87.25 109 GLN A CA 1
ATOM 809 C C . GLN A 1 109 ? 22.735 15.716 -17.478 1.00 87.25 109 GLN A C 1
ATOM 811 O O . GLN A 1 109 ? 22.215 14.597 -17.421 1.00 87.25 109 GLN A O 1
ATOM 816 N N . PRO A 1 110 ? 22.035 16.815 -17.798 1.00 90.38 110 PRO A N 1
ATOM 817 C CA . PRO A 1 110 ? 20.604 16.784 -18.054 1.00 90.38 110 PRO A CA 1
ATOM 818 C C . PRO A 1 110 ? 20.317 16.210 -19.450 1.00 90.38 110 PRO A C 1
ATOM 820 O O . PRO A 1 110 ? 19.760 16.883 -20.305 1.00 90.38 110 PRO A O 1
ATOM 823 N N . ALA A 1 111 ? 20.737 14.977 -19.735 1.00 90.69 111 ALA A N 1
ATOM 824 C CA . ALA A 1 111 ? 20.440 14.317 -21.001 1.00 90.69 111 ALA A CA 1
ATOM 825 C C . ALA A 1 111 ? 18.972 13.868 -21.035 1.00 90.69 111 ALA A C 1
ATOM 827 O O . ALA A 1 111 ? 18.452 13.321 -20.057 1.00 90.69 111 ALA A O 1
ATOM 828 N N . PHE A 1 112 ? 18.314 14.037 -22.185 1.00 91.88 112 PHE A N 1
ATOM 829 C CA . PHE A 1 112 ? 16.896 13.697 -22.358 1.00 91.88 112 PHE A CA 1
ATOM 830 C C . PHE A 1 112 ? 16.578 12.238 -22.003 1.00 91.88 112 PHE A C 1
ATOM 832 O O . PHE A 1 112 ? 15.553 11.961 -21.384 1.00 91.88 112 PHE A O 1
ATOM 839 N N . VAL A 1 113 ? 17.486 11.312 -22.328 1.00 90.94 113 VAL A N 1
ATOM 840 C CA . VAL A 1 113 ? 17.355 9.876 -22.029 1.00 90.94 113 VAL A CA 1
ATOM 841 C C . VAL A 1 113 ? 17.127 9.623 -20.536 1.00 90.94 113 VAL A C 1
ATOM 843 O O . VAL A 1 113 ? 16.290 8.799 -20.173 1.00 90.94 113 VAL A O 1
ATOM 846 N N . TYR A 1 114 ? 17.836 10.342 -19.663 1.00 92.50 114 TYR A N 1
ATOM 847 C CA . TYR A 1 114 ? 17.717 10.164 -18.217 1.00 92.50 114 TYR A CA 1
ATOM 848 C C . TYR A 1 114 ? 16.374 10.661 -17.688 1.00 92.50 114 TYR A C 1
ATOM 850 O O . TYR A 1 114 ? 15.740 9.974 -16.888 1.00 92.50 114 TYR A O 1
ATOM 858 N N . LEU A 1 115 ? 15.909 11.814 -18.174 1.00 93.38 115 LEU A N 1
ATOM 859 C CA . LEU A 1 115 ? 14.599 12.343 -17.807 1.00 93.38 115 LEU A CA 1
ATOM 860 C C . LEU A 1 115 ? 13.474 11.434 -18.309 1.00 93.38 115 LEU A C 1
ATOM 862 O O . LEU A 1 115 ? 12.585 11.077 -17.540 1.00 93.38 115 LEU A O 1
ATOM 866 N N . LEU A 1 116 ? 13.534 11.020 -19.578 1.00 94.06 116 LEU A N 1
ATOM 867 C CA . LEU A 1 116 ? 12.537 10.133 -20.169 1.00 94.06 116 LEU A CA 1
ATOM 868 C C . LEU A 1 116 ? 12.460 8.809 -19.404 1.00 94.06 116 LEU A C 1
ATOM 870 O O . LEU A 1 116 ? 11.363 8.385 -19.046 1.00 94.06 116 LEU A O 1
ATOM 874 N N . ASN A 1 117 ? 13.604 8.188 -19.096 1.00 94.31 117 ASN A N 1
ATOM 875 C CA . ASN A 1 117 ? 13.629 6.953 -18.315 1.00 94.31 117 ASN A CA 1
ATOM 876 C C . ASN A 1 117 ? 13.046 7.162 -16.912 1.00 94.31 117 ASN A C 1
ATOM 878 O O . ASN A 1 117 ? 12.216 6.370 -16.481 1.00 94.31 117 ASN A O 1
ATOM 882 N N . ALA A 1 118 ? 13.420 8.244 -16.221 1.00 95.75 118 ALA A N 1
ATOM 883 C CA . ALA A 1 118 ? 12.882 8.557 -14.898 1.00 95.75 118 ALA A CA 1
ATOM 884 C C . ALA A 1 118 ? 11.355 8.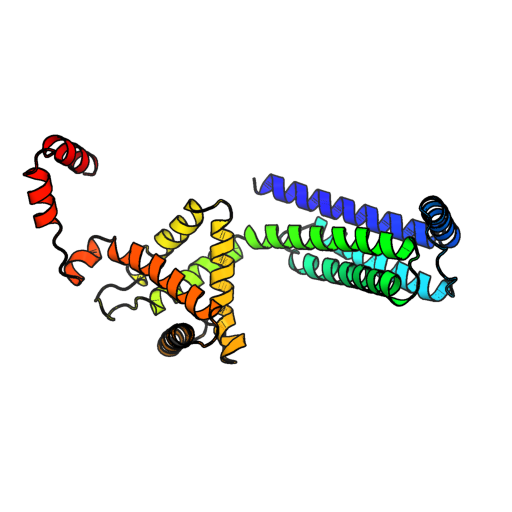733 -14.911 1.00 95.75 118 ALA A C 1
ATOM 886 O O . ALA A 1 118 ? 10.663 8.220 -14.037 1.00 95.75 118 ALA A O 1
ATOM 887 N N . LEU A 1 119 ? 10.805 9.414 -15.916 1.00 96.50 119 LEU A N 1
ATOM 888 C CA . LEU A 1 119 ? 9.359 9.608 -16.023 1.00 96.50 119 LEU A CA 1
ATOM 889 C C . LEU A 1 119 ? 8.631 8.305 -16.375 1.00 96.50 119 LEU A C 1
ATOM 891 O O . LEU A 1 119 ? 7.628 7.966 -15.742 1.00 96.50 119 LEU A O 1
ATOM 895 N N . VAL A 1 120 ? 9.143 7.552 -17.351 1.00 96.00 120 VAL A N 1
ATOM 896 C CA . VAL A 1 120 ? 8.532 6.292 -17.790 1.00 96.00 120 VAL A CA 1
ATOM 897 C C . VAL A 1 120 ? 8.603 5.247 -16.677 1.00 96.00 120 VAL A C 1
ATOM 899 O O . VAL A 1 120 ? 7.560 4.773 -16.229 1.00 96.00 120 VAL A O 1
ATOM 902 N N . ASP A 1 121 ? 9.789 4.931 -16.157 1.00 95.88 121 ASP A N 1
ATOM 903 C CA . ASP A 1 121 ? 9.938 3.907 -15.118 1.00 95.88 121 ASP A CA 1
ATOM 904 C C . ASP A 1 121 ? 9.337 4.349 -13.772 1.00 95.88 121 ASP A C 1
ATOM 906 O O . ASP A 1 121 ? 8.790 3.515 -13.041 1.00 95.88 121 ASP A O 1
ATOM 910 N N . GLY A 1 122 ? 9.334 5.650 -13.467 1.00 94.94 122 GLY A N 1
ATOM 911 C CA . GLY A 1 122 ? 8.628 6.208 -12.313 1.00 94.94 122 GLY A CA 1
ATOM 912 C C . GLY A 1 122 ? 7.112 6.019 -12.418 1.00 94.94 122 GLY A C 1
ATOM 913 O O . GLY A 1 122 ? 6.483 5.514 -11.487 1.00 94.94 122 GLY A O 1
ATOM 914 N N . SER A 1 123 ? 6.516 6.332 -13.573 1.00 97.06 123 SER A N 1
ATOM 915 C CA . SER A 1 123 ? 5.078 6.118 -13.799 1.00 97.06 123 SER A CA 1
ATOM 916 C C . SER A 1 123 ? 4.692 4.634 -13.761 1.00 97.06 123 SER A C 1
ATOM 918 O O . SER A 1 123 ? 3.687 4.277 -13.147 1.00 97.06 123 SER A O 1
ATOM 920 N N . LEU A 1 124 ? 5.527 3.751 -14.320 1.00 96.69 124 LEU A N 1
ATOM 921 C CA . LEU A 1 124 ? 5.349 2.300 -14.243 1.00 96.69 124 LEU A CA 1
ATOM 922 C C . LEU A 1 124 ? 5.418 1.788 -12.801 1.00 96.69 124 LEU A C 1
ATOM 924 O O . LEU A 1 124 ? 4.612 0.948 -12.406 1.00 96.69 124 LEU A O 1
ATOM 928 N N . THR A 1 125 ? 6.347 2.314 -12.002 1.00 97.31 125 THR A N 1
ATOM 929 C CA . THR A 1 125 ? 6.464 1.995 -10.574 1.00 97.31 125 THR A CA 1
ATOM 930 C C . THR A 1 125 ? 5.176 2.348 -9.838 1.00 97.31 125 THR A C 1
ATOM 932 O O . THR A 1 125 ? 4.609 1.502 -9.147 1.00 97.31 125 THR A O 1
ATOM 935 N N . LEU A 1 126 ? 4.675 3.573 -10.023 1.00 96.69 126 LEU A N 1
ATOM 936 C CA . LEU A 1 126 ? 3.434 4.029 -9.395 1.00 96.69 126 LEU A CA 1
ATOM 937 C C . LEU A 1 126 ? 2.228 3.201 -9.848 1.00 96.69 126 LEU A C 1
ATOM 939 O O . LEU A 1 126 ? 1.398 2.828 -9.023 1.00 96.69 126 LEU A O 1
ATOM 943 N N . LEU A 1 127 ? 2.157 2.859 -11.135 1.00 97.06 127 LEU A N 1
ATOM 944 C CA . LEU A 1 127 ? 1.099 2.024 -11.698 1.00 97.06 127 LEU A CA 1
ATOM 945 C C . LEU A 1 127 ? 1.078 0.626 -11.066 1.00 97.06 127 LEU A C 1
ATOM 947 O O . LEU A 1 127 ? 0.020 0.137 -10.669 1.00 97.06 127 LEU A O 1
ATOM 951 N N . VAL A 1 128 ? 2.245 -0.008 -10.934 1.00 97.19 128 VAL A N 1
ATOM 952 C CA . VAL A 1 128 ? 2.378 -1.354 -10.358 1.00 97.19 128 VAL A CA 1
ATOM 953 C C . VAL A 1 128 ? 2.103 -1.338 -8.852 1.00 97.19 128 VAL A C 1
ATOM 955 O O . VAL A 1 128 ? 1.409 -2.226 -8.357 1.00 97.19 128 VAL A O 1
ATOM 958 N N . LEU A 1 129 ? 2.574 -0.320 -8.124 1.00 95.62 129 LEU A N 1
ATOM 959 C CA . LEU A 1 129 ? 2.253 -0.144 -6.704 1.00 95.62 129 LEU A CA 1
ATOM 960 C C . LEU A 1 129 ? 0.767 0.158 -6.484 1.00 95.62 129 LEU A C 1
ATOM 962 O O . LEU A 1 129 ? 0.181 -0.355 -5.536 1.00 95.62 129 LEU A O 1
ATOM 966 N N . GLY A 1 130 ? 0.139 0.928 -7.373 1.00 93.56 130 GLY A N 1
ATOM 967 C CA . GLY A 1 130 ? -1.302 1.168 -7.359 1.00 93.56 130 GLY A CA 1
ATOM 968 C C . GLY A 1 130 ? -2.095 -0.120 -7.584 1.00 93.56 130 GLY A C 1
ATOM 969 O O . GLY A 1 130 ? -3.018 -0.418 -6.828 1.00 93.56 130 GLY A O 1
ATOM 970 N N . ALA A 1 131 ? -1.693 -0.936 -8.563 1.00 94.31 131 ALA A N 1
ATOM 971 C CA . ALA A 1 131 ? -2.284 -2.253 -8.796 1.00 94.31 131 ALA A CA 1
ATOM 972 C C . ALA A 1 131 ? -2.132 -3.172 -7.572 1.00 94.31 131 ALA A C 1
ATOM 974 O O . ALA A 1 131 ? -3.101 -3.810 -7.154 1.00 94.31 131 ALA A O 1
ATOM 975 N N . TRP A 1 132 ? -0.946 -3.186 -6.957 1.00 94.50 132 TRP A N 1
ATOM 976 C CA . TRP A 1 132 ? -0.696 -3.921 -5.720 1.00 94.50 132 TRP A CA 1
ATOM 977 C C . TRP A 1 132 ? -1.580 -3.431 -4.572 1.00 94.50 132 TRP A C 1
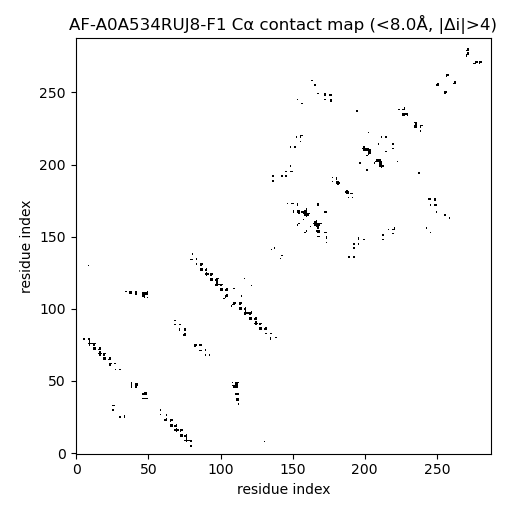ATOM 979 O O . TRP A 1 132 ? -2.206 -4.250 -3.907 1.00 94.50 132 TRP A O 1
ATOM 989 N N . ALA A 1 133 ? -1.697 -2.116 -4.375 1.00 90.00 133 ALA A N 1
ATOM 990 C CA . ALA A 1 133 ? -2.540 -1.530 -3.338 1.00 90.00 133 ALA A CA 1
ATOM 991 C C . ALA A 1 133 ? -4.018 -1.895 -3.531 1.00 90.00 133 ALA A C 1
ATOM 993 O O . ALA A 1 133 ? -4.703 -2.200 -2.558 1.00 90.00 133 ALA A O 1
ATOM 994 N N . VAL A 1 134 ? -4.505 -1.933 -4.775 1.00 89.94 134 VAL A N 1
ATOM 995 C CA . VAL A 1 134 ? -5.877 -2.353 -5.098 1.00 89.94 134 VAL A CA 1
ATOM 996 C C . VAL A 1 134 ? -6.095 -3.840 -4.804 1.00 89.94 134 VAL A C 1
ATOM 998 O O . VAL A 1 134 ? -7.111 -4.204 -4.207 1.00 89.94 134 VAL A O 1
ATOM 1001 N N . VAL A 1 135 ? -5.156 -4.715 -5.178 1.00 90.88 135 VAL A N 1
ATOM 1002 C CA . VAL A 1 135 ? -5.242 -6.149 -4.849 1.00 90.88 135 VAL A CA 1
ATOM 1003 C C . VAL A 1 135 ? -5.173 -6.360 -3.342 1.00 90.88 135 VAL A C 1
ATOM 1005 O O . VAL A 1 135 ? -6.000 -7.075 -2.778 1.00 90.88 135 VAL A O 1
ATOM 1008 N N . TRP A 1 136 ? -4.235 -5.685 -2.681 1.00 88.12 136 TRP A N 1
ATOM 1009 C CA . TRP A 1 136 ? -4.108 -5.707 -1.237 1.00 88.12 136 TRP A CA 1
ATOM 1010 C C . TRP A 1 136 ? -5.403 -5.256 -0.580 1.00 88.12 136 TRP A C 1
ATOM 1012 O O . TRP A 1 136 ? -5.877 -5.983 0.275 1.00 88.12 136 TRP A O 1
ATOM 1022 N N . ALA A 1 137 ? -6.019 -4.152 -1.011 1.00 84.62 137 ALA A N 1
ATOM 1023 C CA . ALA A 1 137 ? -7.270 -3.606 -0.478 1.00 84.62 137 ALA A CA 1
ATOM 1024 C C . ALA A 1 137 ? -8.501 -4.499 -0.706 1.00 84.62 137 ALA A C 1
ATOM 1026 O O . ALA A 1 137 ? -9.419 -4.498 0.109 1.00 84.62 137 ALA A O 1
ATOM 1027 N N . THR A 1 138 ? -8.531 -5.262 -1.798 1.00 86.06 138 THR A N 1
ATOM 1028 C CA . THR A 1 138 ? -9.679 -6.108 -2.177 1.00 86.06 138 THR A CA 1
ATOM 1029 C C . THR A 1 138 ? -9.520 -7.574 -1.783 1.00 86.06 138 THR A C 1
ATOM 1031 O O . THR A 1 138 ? -10.384 -8.388 -2.097 1.00 86.06 138 THR A O 1
ATOM 1034 N N . SER A 1 139 ? -8.436 -7.931 -1.093 1.00 85.81 139 SER A N 1
ATOM 1035 C CA . SER A 1 139 ? -8.186 -9.312 -0.678 1.00 85.81 139 SER A CA 1
ATOM 1036 C C . SER A 1 139 ? -9.139 -9.773 0.435 1.00 85.81 139 SER A C 1
ATOM 1038 O O . SER A 1 139 ? -9.275 -9.120 1.477 1.00 85.81 139 SER A O 1
ATOM 1040 N N . GLU A 1 140 ? -9.783 -10.921 0.198 1.00 84.19 140 GLU A N 1
ATOM 1041 C CA . GLU A 1 140 ? -10.718 -11.567 1.129 1.00 84.19 140 GLU A CA 1
ATOM 1042 C C . GLU A 1 140 ? -9.994 -12.189 2.325 1.00 84.19 140 GLU A C 1
ATOM 1044 O O . GLU A 1 140 ? -10.413 -11.991 3.462 1.00 84.19 140 GLU A O 1
ATOM 1049 N N . GLU A 1 141 ? -8.863 -12.859 2.091 1.00 83.38 141 GLU A N 1
ATOM 1050 C CA . GLU A 1 141 ? -8.021 -13.417 3.158 1.00 83.38 141 GLU A CA 1
ATOM 1051 C C . GLU A 1 141 ? -7.573 -12.333 4.143 1.00 83.38 141 GLU A C 1
ATOM 1053 O O . GLU A 1 141 ? -7.701 -12.488 5.359 1.00 83.38 141 GLU A O 1
ATOM 1058 N N . ALA A 1 142 ? -7.119 -11.183 3.631 1.00 83.62 142 ALA A N 1
ATOM 1059 C CA . ALA A 1 142 ? -6.762 -10.073 4.502 1.00 83.62 142 ALA A CA 1
ATOM 1060 C C . ALA A 1 142 ? -7.989 -9.491 5.206 1.00 83.62 142 ALA A C 1
ATOM 1062 O O . ALA A 1 142 ? -7.852 -9.061 6.342 1.00 83.62 142 ALA A O 1
ATOM 1063 N N . ALA A 1 143 ? -9.175 -9.500 4.583 1.00 86.00 143 ALA A N 1
ATOM 1064 C CA . ALA A 1 143 ? -10.405 -9.034 5.226 1.00 86.00 143 ALA A CA 1
ATOM 1065 C C . ALA A 1 143 ? -10.818 -9.940 6.393 1.00 86.00 143 ALA A C 1
ATOM 1067 O O . ALA A 1 143 ? -11.237 -9.440 7.433 1.00 86.00 143 ALA A O 1
ATOM 1068 N N . ALA A 1 144 ? -10.661 -11.259 6.254 1.00 87.81 144 ALA A N 1
ATOM 1069 C CA . ALA A 1 144 ? -10.870 -12.195 7.354 1.00 87.81 144 ALA A CA 1
ATOM 1070 C C . ALA A 1 144 ? -9.875 -11.934 8.496 1.00 87.81 144 ALA A C 1
ATOM 1072 O O . ALA A 1 144 ? -10.278 -11.815 9.652 1.00 87.81 144 ALA A O 1
ATOM 1073 N N . HIS A 1 145 ? -8.594 -11.752 8.166 1.00 88.94 145 HIS A N 1
ATOM 1074 C CA . HIS A 1 145 ? -7.568 -11.438 9.157 1.00 88.94 145 HIS A CA 1
ATOM 1075 C C . HIS A 1 145 ? -7.770 -10.060 9.820 1.00 88.94 145 HIS A C 1
ATOM 1077 O O . HIS A 1 145 ? -7.498 -9.904 11.006 1.00 88.94 145 HIS A O 1
ATOM 1083 N N . ASP A 1 146 ? -8.272 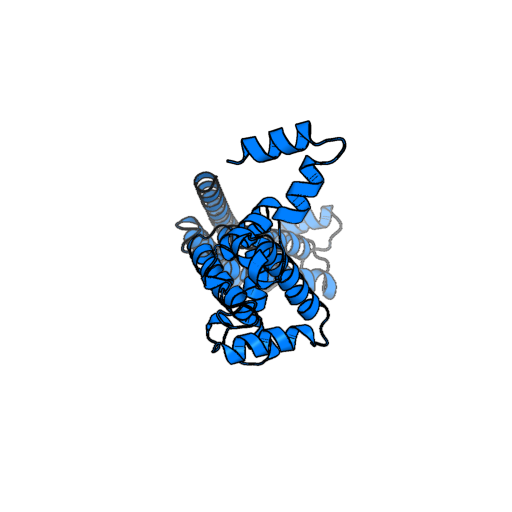-9.063 9.085 1.00 91.94 146 ASP A N 1
ATOM 1084 C CA . ASP A 1 146 ? -8.634 -7.749 9.630 1.00 91.94 146 ASP A CA 1
ATOM 1085 C C . ASP A 1 146 ? -9.774 -7.843 10.636 1.00 91.94 146 ASP A C 1
ATOM 1087 O O . ASP A 1 146 ? -9.703 -7.210 11.683 1.00 91.94 146 ASP A O 1
ATOM 1091 N N . ARG A 1 147 ? -10.822 -8.621 10.334 1.00 92.12 147 ARG A N 1
ATOM 1092 C CA . ARG A 1 147 ? -11.949 -8.810 11.259 1.00 92.12 147 ARG A CA 1
ATOM 1093 C C . ARG A 1 147 ? -11.495 -9.462 12.555 1.00 92.12 147 ARG A C 1
ATOM 1095 O O . ARG A 1 147 ? -11.875 -9.006 13.626 1.00 92.12 147 ARG A O 1
ATOM 1102 N N . GLU A 1 148 ? -10.648 -10.481 12.457 1.00 93.88 148 GLU A N 1
ATOM 1103 C CA . GLU A 1 148 ? -10.091 -11.138 13.638 1.00 93.88 148 GLU A CA 1
ATOM 1104 C C . GLU A 1 148 ? -9.251 -10.170 14.478 1.00 93.88 148 GLU A C 1
ATOM 1106 O O . GLU A 1 148 ? -9.425 -10.056 15.689 1.00 93.88 148 GLU A O 1
ATOM 1111 N N . LEU A 1 149 ? -8.386 -9.396 13.825 1.00 95.19 149 LEU A N 1
ATOM 1112 C CA . LEU A 1 149 ? -7.587 -8.390 14.508 1.00 95.19 149 LEU A CA 1
ATOM 1113 C C . LEU A 1 149 ? -8.452 -7.286 15.132 1.00 95.19 149 LEU A C 1
ATOM 1115 O O . LEU A 1 149 ? -8.172 -6.851 16.246 1.00 95.19 149 LEU A O 1
ATOM 1119 N N . LEU A 1 150 ? -9.515 -6.851 14.452 1.00 96.31 150 LEU A N 1
ATOM 1120 C CA . LEU A 1 150 ? -10.468 -5.886 14.993 1.00 96.31 150 LEU A CA 1
ATOM 1121 C C . LEU A 1 150 ? -11.121 -6.421 16.271 1.00 96.31 150 LEU A C 1
ATOM 1123 O O . LEU A 1 150 ? -11.166 -5.694 17.257 1.00 96.31 150 LEU A O 1
ATOM 1127 N N . ARG A 1 151 ? -11.554 -7.687 16.291 1.00 95.75 151 ARG A N 1
ATOM 1128 C CA . ARG A 1 151 ? -12.096 -8.333 17.499 1.00 95.75 151 ARG A CA 1
ATOM 1129 C C . ARG A 1 151 ? -11.095 -8.332 18.641 1.00 95.75 151 ARG A C 1
ATOM 1131 O O . ARG A 1 151 ? -11.437 -7.901 19.734 1.00 95.75 151 ARG A O 1
ATOM 1138 N N . ILE A 1 152 ? -9.854 -8.737 18.372 1.00 96.00 152 ILE A N 1
ATOM 1139 C CA . ILE A 1 152 ? -8.774 -8.747 19.369 1.00 96.00 152 ILE A CA 1
ATOM 1140 C C . ILE A 1 152 ? -8.540 -7.347 19.952 1.00 96.00 152 ILE A C 1
ATOM 1142 O O . ILE A 1 152 ? -8.350 -7.192 21.158 1.00 96.00 152 ILE A O 1
ATOM 1146 N N . VAL A 1 153 ? -8.547 -6.320 19.103 1.00 95.81 153 VAL A N 1
ATOM 1147 C CA . VAL A 1 153 ? -8.359 -4.931 19.530 1.00 95.81 153 VAL A CA 1
ATOM 1148 C C . VAL A 1 153 ? -9.554 -4.430 20.346 1.00 95.81 153 VAL A C 1
ATOM 1150 O O . VAL A 1 153 ? -9.355 -3.789 21.374 1.00 95.81 153 VAL A O 1
ATOM 1153 N N . LEU A 1 154 ? -10.784 -4.718 19.918 1.00 95.94 154 LEU A N 1
ATOM 1154 C CA . LEU A 1 154 ? -11.996 -4.299 20.625 1.00 95.94 154 LEU A CA 1
ATOM 1155 C C . LEU A 1 154 ? -12.151 -5.004 21.975 1.00 95.94 154 LEU A C 1
ATOM 1157 O O . LEU A 1 154 ? -12.527 -4.354 22.945 1.00 95.94 154 LEU A O 1
ATOM 1161 N N . ASP A 1 155 ? -11.801 -6.286 22.058 1.00 94.94 155 ASP A N 1
ATOM 1162 C CA . ASP A 1 155 ? -11.771 -7.046 23.311 1.00 94.94 155 ASP A CA 1
ATOM 1163 C C . ASP A 1 155 ? -10.741 -6.472 24.296 1.00 94.94 155 ASP A C 1
ATOM 1165 O O . ASP A 1 155 ? -11.021 -6.328 25.481 1.00 94.94 155 ASP A O 1
ATOM 1169 N N . ALA A 1 156 ? -9.583 -6.019 23.802 1.00 94.44 156 ALA A N 1
ATOM 1170 C CA . ALA A 1 156 ? -8.604 -5.318 24.633 1.00 94.44 156 ALA A CA 1
ATOM 1171 C C . ALA A 1 156 ? -9.078 -3.921 25.092 1.00 94.44 156 ALA A C 1
ATOM 1173 O O . ALA A 1 156 ? -8.635 -3.436 26.132 1.00 94.44 156 ALA A O 1
ATOM 1174 N N . LEU A 1 157 ? -9.954 -3.258 24.327 1.00 93.56 157 LEU A N 1
ATOM 1175 C CA . LEU A 1 157 ? -10.518 -1.950 24.681 1.00 93.56 157 LEU A CA 1
ATOM 1176 C C . LEU A 1 157 ? -11.688 -2.052 25.666 1.00 93.56 157 LEU A C 1
ATOM 1178 O O . LEU A 1 157 ? -11.810 -1.204 26.550 1.00 93.56 157 LEU A O 1
ATOM 1182 N N . VAL A 1 158 ? -12.549 -3.056 25.497 1.00 93.38 158 VAL A N 1
ATOM 1183 C CA . VAL A 1 158 ? -13.735 -3.298 26.327 1.00 93.38 158 VAL A CA 1
ATOM 1184 C C . VAL A 1 158 ? -13.768 -4.782 26.718 1.00 93.38 158 VAL A C 1
ATOM 1186 O O . VAL A 1 158 ? -14.536 -5.559 26.143 1.00 93.38 158 VAL A O 1
ATOM 1189 N N . PRO A 1 159 ? -12.921 -5.201 27.675 1.00 93.12 159 PRO A N 1
ATOM 1190 C CA . PRO A 1 159 ? -12.830 -6.598 28.077 1.00 93.12 159 PRO A CA 1
ATOM 1191 C C . PRO A 1 159 ? -14.068 -7.036 28.861 1.00 93.12 159 PRO A C 1
ATOM 1193 O O . PRO A 1 159 ? -14.640 -6.264 29.640 1.00 93.12 159 PRO A O 1
ATOM 1196 N N . ARG A 1 160 ? -14.455 -8.307 28.700 1.00 90.44 160 ARG A N 1
ATOM 1197 C CA . ARG A 1 160 ? -15.520 -8.922 29.506 1.00 90.44 160 ARG A CA 1
ATOM 1198 C C . ARG A 1 160 ? -15.140 -8.905 30.989 1.00 90.44 160 ARG A C 1
ATOM 1200 O O . ARG A 1 160 ? -14.021 -9.263 31.348 1.00 90.44 160 ARG A O 1
ATOM 1207 N N . GLY A 1 161 ? -16.082 -8.515 31.848 1.00 85.62 161 GLY A N 1
ATOM 1208 C CA . GLY A 1 161 ? -15.844 -8.407 33.290 1.00 85.62 161 GLY A CA 1
ATOM 1209 C C . GLY A 1 161 ? -14.911 -7.258 33.689 1.00 85.62 161 GLY A C 1
ATOM 1210 O O . GLY A 1 161 ? -14.425 -7.248 34.817 1.00 85.62 161 GLY A O 1
ATOM 1211 N N . GLY A 1 162 ? -14.644 -6.314 32.777 1.00 86.38 162 GLY A N 1
ATOM 1212 C CA . GLY A 1 162 ? -13.948 -5.065 33.071 1.00 86.38 162 GLY A CA 1
ATOM 1213 C C . GLY A 1 162 ? -14.862 -4.070 33.792 1.00 86.38 162 GLY A C 1
ATOM 1214 O O . GLY A 1 162 ? -15.446 -4.370 34.828 1.00 86.38 162 GLY A O 1
ATOM 1215 N N . ALA A 1 163 ? -15.020 -2.868 33.230 1.00 84.25 163 ALA A N 1
ATOM 1216 C CA . ALA A 1 163 ? -15.954 -1.871 33.771 1.00 84.25 163 ALA A CA 1
ATOM 1217 C C . ALA A 1 163 ? -17.423 -2.338 33.730 1.00 84.25 163 ALA A C 1
ATOM 1219 O O . ALA A 1 163 ? -18.242 -1.877 34.522 1.00 84.25 163 ALA A O 1
ATOM 1220 N N . PHE A 1 164 ? -17.740 -3.259 32.817 1.00 85.06 164 PHE A N 1
ATOM 1221 C CA . PHE A 1 164 ? -19.060 -3.850 32.643 1.00 85.06 164 PHE A CA 1
ATOM 1222 C C . PHE A 1 164 ? -18.954 -5.382 32.634 1.00 85.06 164 PHE A C 1
ATOM 1224 O O . PHE A 1 164 ? -17.931 -5.921 32.198 1.00 85.06 164 PHE A O 1
ATOM 1231 N N . PRO A 1 165 ? -20.007 -6.105 33.060 1.00 85.12 165 PRO A N 1
ATOM 1232 C CA . PRO A 1 165 ? -20.065 -7.559 32.915 1.00 85.12 165 PRO A CA 1
ATOM 1233 C C . PRO A 1 165 ? -19.948 -8.003 31.448 1.00 85.12 165 PRO A C 1
ATOM 1235 O O . PRO A 1 165 ? -19.215 -8.943 31.152 1.00 85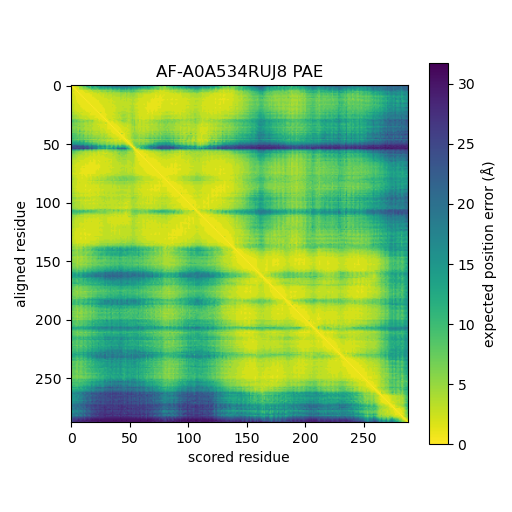.12 165 PRO A O 1
ATOM 1238 N N . THR A 1 166 ? -20.626 -7.291 30.544 1.00 89.00 166 THR A N 1
ATOM 1239 C CA . THR A 1 166 ? -20.624 -7.516 29.090 1.00 89.00 166 THR A CA 1
ATOM 1240 C C . THR A 1 166 ? -19.401 -6.863 28.440 1.00 89.00 166 THR A C 1
ATOM 1242 O O . THR A 1 166 ? -19.174 -5.668 28.633 1.00 89.00 166 THR A O 1
ATOM 1245 N N . GLY A 1 167 ? -18.627 -7.624 27.660 1.00 91.25 167 GLY A N 1
ATOM 1246 C CA . GLY A 1 167 ? -17.478 -7.117 26.896 1.00 91.25 167 GLY A CA 1
ATOM 1247 C C . GLY A 1 167 ? -17.776 -6.915 25.407 1.00 91.25 167 GLY A C 1
ATOM 1248 O O . GLY A 1 167 ? -18.856 -7.245 24.922 1.00 91.25 167 GLY A O 1
ATOM 1249 N N . ALA A 1 168 ? -16.793 -6.428 24.645 1.00 92.00 168 ALA A N 1
ATOM 1250 C CA . ALA A 1 168 ? -16.910 -6.296 23.189 1.00 92.00 168 ALA A CA 1
ATOM 1251 C C . ALA A 1 168 ? -17.200 -7.640 22.503 1.00 92.00 168 ALA A C 1
ATOM 1253 O O . ALA A 1 168 ? -18.018 -7.685 21.588 1.00 92.00 168 ALA A O 1
ATOM 1254 N N . ALA A 1 169 ? -16.581 -8.729 22.974 1.00 89.88 169 ALA A N 1
ATOM 1255 C CA . ALA A 1 169 ? -16.768 -10.079 22.439 1.00 89.88 169 ALA A CA 1
ATOM 1256 C C . ALA A 1 169 ? -18.194 -10.640 22.620 1.00 89.88 169 ALA A C 1
ATOM 1258 O O . ALA A 1 169 ? -18.559 -11.602 21.949 1.00 89.88 169 ALA A O 1
ATOM 1259 N N . ASP A 1 170 ? -18.994 -10.050 23.512 1.00 90.56 170 ASP A N 1
ATOM 1260 C CA . ASP A 1 170 ? -20.392 -10.430 23.757 1.00 90.56 170 ASP A CA 1
ATOM 1261 C C . ASP A 1 170 ? -21.379 -9.685 22.846 1.00 90.56 170 ASP A C 1
ATOM 1263 O O . ASP A 1 170 ? -22.589 -9.856 22.965 1.00 90.56 170 ASP A O 1
ATOM 1267 N N . THR A 1 171 ? -20.875 -8.836 21.949 1.00 89.69 171 THR A N 1
ATOM 1268 C CA . THR A 1 171 ? -21.668 -7.913 21.130 1.00 89.69 171 THR A CA 1
ATOM 1269 C C . THR A 1 171 ? -21.220 -7.956 19.665 1.00 89.69 171 THR A C 1
ATOM 1271 O O . THR A 1 171 ? -20.110 -8.390 19.373 1.00 89.69 171 THR A O 1
ATOM 1274 N N . ASP A 1 172 ? -22.022 -7.437 18.727 1.00 91.75 172 ASP A N 1
ATOM 1275 C CA . ASP A 1 172 ? -21.611 -7.245 17.318 1.00 91.75 172 ASP A CA 1
ATOM 1276 C C . ASP A 1 172 ? -20.818 -5.931 17.109 1.00 91.75 172 ASP A C 1
ATOM 1278 O O . ASP A 1 172 ? -21.035 -5.187 16.147 1.00 91.75 172 ASP A O 1
ATOM 1282 N N . LEU A 1 173 ? -19.962 -5.552 18.071 1.00 93.69 173 LEU A N 1
ATOM 1283 C CA . LEU A 1 173 ? -19.244 -4.269 18.043 1.00 93.69 173 LEU A CA 1
ATOM 1284 C C . LEU A 1 173 ? -18.251 -4.187 16.879 1.00 93.69 173 LEU A C 1
ATOM 1286 O O . LEU A 1 173 ? -18.117 -3.131 16.261 1.00 93.69 173 LEU A O 1
ATOM 1290 N N . ASP A 1 174 ? -17.593 -5.294 16.552 1.00 94.62 174 ASP A N 1
ATOM 1291 C CA . ASP A 1 174 ? -16.719 -5.422 15.386 1.00 94.62 174 ASP A CA 1
ATOM 1292 C C . ASP A 1 174 ? -17.466 -5.121 14.082 1.00 94.62 174 ASP A C 1
ATOM 1294 O O . ASP A 1 174 ? -16.999 -4.310 13.277 1.00 94.62 174 ASP A O 1
ATOM 1298 N N . ASP A 1 175 ? -18.659 -5.690 13.910 1.00 93.69 175 ASP A N 1
ATOM 1299 C CA . ASP A 1 175 ? -19.506 -5.429 12.749 1.00 93.69 175 ASP A CA 1
ATOM 1300 C C . ASP A 1 175 ? -19.997 -3.977 12.714 1.00 93.69 175 ASP A C 1
ATOM 1302 O O . ASP A 1 175 ? -20.006 -3.356 11.648 1.00 93.69 175 ASP A O 1
ATOM 1306 N N . ALA A 1 176 ? -20.368 -3.395 13.859 1.00 93.81 176 ALA A N 1
ATOM 1307 C CA . ALA A 1 176 ? -20.765 -1.990 13.940 1.00 93.81 176 ALA A CA 1
ATOM 1308 C C . ALA A 1 176 ? -19.631 -1.045 13.507 1.00 93.81 176 ALA A C 1
ATOM 1310 O O . ALA A 1 176 ? -19.844 -0.179 12.655 1.00 93.81 176 ALA A O 1
ATOM 1311 N N . VAL A 1 177 ? -18.412 -1.260 14.014 1.00 94.50 177 VAL A N 1
ATOM 1312 C CA . VAL A 1 177 ? -17.233 -0.464 13.645 1.00 94.50 177 VAL A CA 1
ATOM 1313 C C . VAL A 1 177 ? -16.869 -0.675 12.172 1.00 94.50 177 VAL A C 1
ATOM 1315 O O . VAL A 1 177 ? -16.630 0.294 11.451 1.00 94.50 177 VAL A O 1
ATOM 1318 N N . ALA A 1 178 ? -16.878 -1.915 11.675 1.00 93.12 178 ALA A N 1
ATOM 1319 C CA . ALA A 1 178 ? -16.605 -2.194 10.266 1.00 93.12 178 ALA A CA 1
ATOM 1320 C C . ALA A 1 178 ? -17.629 -1.517 9.334 1.00 93.12 178 ALA A C 1
ATOM 1322 O O . ALA A 1 178 ? -17.245 -0.912 8.326 1.00 93.12 178 ALA A O 1
ATOM 1323 N N . ARG A 1 179 ? -18.922 -1.562 9.691 1.00 92.81 179 ARG A N 1
ATOM 1324 C CA . ARG A 1 179 ? -19.997 -0.862 8.970 1.00 92.81 179 ARG A CA 1
ATOM 1325 C C . ARG A 1 179 ? -19.800 0.648 8.996 1.00 92.81 179 ARG A C 1
ATOM 1327 O O . ARG A 1 179 ? -19.924 1.269 7.945 1.00 92.81 179 ARG A O 1
ATOM 1334 N N . TYR A 1 180 ? -19.436 1.225 10.141 1.00 92.44 180 TYR A N 1
ATOM 1335 C CA . TYR A 1 180 ? -19.169 2.658 10.260 1.00 92.44 180 TYR A CA 1
ATOM 1336 C C . TYR A 1 180 ? -18.121 3.118 9.238 1.00 92.44 180 TYR A C 1
ATOM 1338 O O . TYR A 1 180 ? -18.401 3.991 8.413 1.00 92.44 180 TYR A O 1
ATOM 1346 N N . PHE A 1 181 ? -16.961 2.453 9.189 1.00 92.12 181 PHE A N 1
ATOM 1347 C CA . PHE A 1 181 ? -15.932 2.758 8.193 1.00 92.12 181 PHE A CA 1
ATOM 1348 C C . PHE A 1 181 ? -16.442 2.577 6.759 1.00 92.12 181 PHE A C 1
ATOM 1350 O O . PHE A 1 181 ? -16.201 3.443 5.922 1.00 92.12 181 PHE A O 1
ATOM 1357 N N . ALA A 1 182 ? -17.185 1.505 6.469 1.00 90.81 182 ALA A N 1
ATOM 1358 C CA . ALA A 1 182 ? -17.760 1.283 5.142 1.00 90.81 182 ALA A CA 1
ATOM 1359 C C . ALA A 1 182 ? -18.759 2.379 4.719 1.00 90.81 182 ALA A C 1
ATOM 1361 O O . ALA A 1 182 ? -18.827 2.715 3.538 1.00 90.81 182 ALA A O 1
ATOM 1362 N N . THR A 1 183 ? -19.509 2.951 5.665 1.00 92.38 183 THR A N 1
ATOM 1363 C CA . THR A 1 183 ? -20.481 4.025 5.398 1.00 92.38 183 THR A CA 1
ATOM 1364 C C . THR A 1 183 ? -19.859 5.414 5.280 1.00 92.38 183 THR A C 1
ATOM 1366 O O . THR A 1 183 ? -20.388 6.244 4.546 1.00 92.38 183 THR A O 1
ATOM 1369 N N . LEU A 1 184 ? -18.740 5.678 5.964 1.00 88.25 184 LEU A N 1
ATOM 1370 C CA . LEU A 1 184 ? -18.096 6.995 5.952 1.00 88.25 184 LEU A CA 1
ATOM 1371 C C . LEU A 1 184 ? -17.536 7.377 4.579 1.00 88.25 184 LEU A C 1
ATOM 1373 O O . LEU A 1 184 ? -17.616 8.535 4.174 1.00 88.25 184 LEU A O 1
ATOM 1377 N N . HIS A 1 185 ? -16.900 6.428 3.890 1.00 84.81 185 HIS A N 1
ATOM 1378 C CA . HIS A 1 185 ? -16.214 6.694 2.630 1.00 84.81 185 HIS A CA 1
ATOM 1379 C C . HIS A 1 185 ? -16.043 5.411 1.808 1.00 84.81 185 HIS A C 1
ATOM 1381 O O . HIS A 1 185 ? -15.843 4.334 2.366 1.00 84.81 185 HIS A O 1
ATOM 1387 N N . ALA A 1 186 ? -15.994 5.525 0.476 1.00 79.81 186 ALA A N 1
ATOM 1388 C CA . ALA A 1 186 ? -15.785 4.380 -0.424 1.00 79.81 186 ALA A CA 1
ATOM 1389 C C . ALA A 1 186 ? -14.463 3.625 -0.162 1.00 79.81 186 ALA A C 1
ATOM 1391 O O . ALA A 1 186 ? -14.360 2.425 -0.401 1.00 79.81 186 ALA A O 1
ATOM 1392 N N . LEU A 1 187 ? -13.453 4.328 0.361 1.00 80.31 187 LEU A N 1
ATOM 1393 C CA . LEU A 1 187 ? -12.161 3.762 0.785 1.00 80.31 187 LEU A CA 1
ATOM 1394 C C . LEU A 1 187 ? -12.092 3.444 2.287 1.00 80.31 187 LEU A C 1
ATOM 1396 O O . LEU A 1 187 ? -11.030 3.087 2.790 1.00 80.31 187 LEU A O 1
ATOM 1400 N N . GLY A 1 188 ? -13.194 3.575 3.020 1.00 86.06 188 GLY A N 1
ATOM 1401 C CA . GLY A 1 188 ? -13.241 3.353 4.461 1.00 86.06 188 GLY A CA 1
ATOM 1402 C C . GLY A 1 188 ? -12.762 1.968 4.914 1.00 86.06 188 GLY A C 1
ATOM 1403 O O . GLY A 1 188 ? -11.956 1.915 5.842 1.00 86.06 188 GLY A O 1
ATOM 1404 N N . PRO A 1 189 ? -13.122 0.856 4.238 1.00 87.75 189 PRO A N 1
ATOM 1405 C CA . PRO A 1 189 ? -12.591 -0.470 4.573 1.00 87.75 189 PRO A CA 1
ATOM 1406 C C . PRO A 1 189 ? -11.064 -0.559 4.440 1.00 87.75 189 PRO A C 1
ATOM 1408 O O . PRO A 1 189 ? -10.400 -1.215 5.239 1.00 87.75 189 PRO A O 1
ATOM 1411 N N . VAL A 1 190 ? -10.490 0.151 3.463 1.00 87.00 190 VAL A N 1
ATOM 1412 C CA . VAL A 1 190 ? -9.033 0.246 3.283 1.00 87.00 190 VAL A CA 1
ATOM 1413 C C . VAL A 1 190 ? -8.411 1.067 4.409 1.00 87.00 190 VAL A C 1
ATOM 1415 O O . VAL A 1 190 ? -7.388 0.672 4.961 1.00 87.00 190 VAL A O 1
ATOM 1418 N N . GLY A 1 191 ? -9.048 2.176 4.792 1.00 88.69 191 GLY A N 1
ATOM 1419 C CA . GLY A 1 191 ? -8.636 2.985 5.938 1.00 88.69 191 GLY A CA 1
ATOM 1420 C C . GLY A 1 191 ? -8.614 2.181 7.241 1.00 88.69 191 GLY A C 1
ATOM 1421 O O . GLY A 1 191 ? -7.618 2.219 7.963 1.00 88.69 191 GLY A O 1
ATOM 1422 N N . LEU A 1 192 ? -9.658 1.386 7.496 1.00 91.50 192 LEU A N 1
ATOM 1423 C CA . LEU A 1 192 ? -9.721 0.477 8.642 1.00 91.50 192 LEU A CA 1
ATOM 1424 C C . LEU A 1 192 ? -8.593 -0.560 8.598 1.00 91.50 192 LEU A C 1
ATOM 1426 O O . LEU A 1 192 ? -7.899 -0.754 9.590 1.00 91.50 192 LEU A O 1
ATOM 1430 N N . ARG A 1 193 ? -8.341 -1.175 7.438 1.00 92.12 193 ARG A N 1
ATOM 1431 C CA . ARG A 1 193 ? -7.227 -2.116 7.257 1.00 92.12 193 ARG A CA 1
ATOM 1432 C C . ARG A 1 193 ? -5.875 -1.478 7.579 1.00 92.12 193 ARG A C 1
ATOM 1434 O O . ARG A 1 193 ? -5.071 -2.077 8.289 1.00 92.12 193 ARG A O 1
ATOM 1441 N N . VAL A 1 194 ? -5.617 -0.265 7.085 1.00 90.25 194 VAL A N 1
ATOM 1442 C CA . VAL A 1 194 ? -4.381 0.478 7.391 1.00 90.25 194 VAL A CA 1
ATOM 1443 C C . VAL A 1 194 ? -4.267 0.739 8.892 1.00 90.25 194 VAL A C 1
ATOM 1445 O O . VAL A 1 194 ? -3.219 0.455 9.473 1.00 90.25 194 VAL A O 1
ATOM 1448 N N . LEU A 1 195 ? -5.342 1.213 9.529 1.00 92.38 195 LEU A N 1
ATOM 1449 C CA . LEU A 1 195 ? -5.393 1.443 10.974 1.00 92.38 195 LEU A CA 1
ATOM 1450 C C . LEU A 1 195 ? -5.043 0.168 11.753 1.00 92.38 195 LEU A C 1
ATOM 1452 O O . LEU A 1 195 ? -4.185 0.192 12.632 1.00 92.38 195 LEU A O 1
ATOM 1456 N N . LEU A 1 196 ? -5.649 -0.959 11.381 1.00 94.31 196 LEU A N 1
ATOM 1457 C CA . LEU A 1 196 ? -5.392 -2.251 12.005 1.00 94.31 196 LEU A CA 1
ATOM 1458 C C . LEU A 1 196 ? -3.942 -2.707 11.801 1.00 94.31 196 LEU A C 1
ATOM 1460 O O . LEU A 1 196 ? -3.341 -3.225 12.733 1.00 94.31 196 LEU A O 1
ATOM 1464 N N . ARG A 1 197 ? -3.318 -2.468 10.639 1.00 92.25 197 ARG A N 1
ATOM 1465 C CA . ARG A 1 197 ? -1.891 -2.805 10.449 1.00 92.25 197 ARG A CA 1
ATOM 1466 C C . ARG A 1 197 ? -0.953 -1.926 11.261 1.00 92.25 197 ARG A C 1
ATOM 1468 O O . ARG A 1 197 ? 0.055 -2.436 11.748 1.00 92.25 197 ARG A O 1
ATOM 1475 N N . ILE A 1 198 ? -1.289 -0.650 11.445 1.00 92.31 198 ILE A N 1
ATOM 1476 C CA . ILE A 1 198 ? -0.549 0.237 12.350 1.00 92.31 198 ILE A CA 1
ATOM 1477 C C . ILE A 1 198 ? -0.591 -0.318 13.778 1.00 92.31 198 ILE A C 1
ATOM 1479 O O . ILE A 1 198 ? 0.438 -0.323 14.449 1.00 92.31 198 ILE A O 1
ATOM 1483 N N . LEU A 1 199 ? -1.745 -0.819 14.224 1.00 93.12 199 LEU A N 1
ATOM 1484 C CA . LEU A 1 199 ? -1.888 -1.425 15.550 1.00 93.12 199 LEU A CA 1
ATOM 1485 C C . LEU A 1 199 ? -1.179 -2.780 15.647 1.00 93.12 199 LEU A C 1
ATOM 1487 O O . LEU A 1 199 ? -0.452 -3.005 16.606 1.00 93.12 199 LEU A O 1
ATOM 1491 N N . GLU A 1 200 ? -1.308 -3.646 14.638 1.00 95.19 200 GLU A N 1
ATOM 1492 C CA . GLU A 1 200 ? -0.690 -4.979 14.627 1.00 95.19 200 GLU A CA 1
ATOM 1493 C C . GLU A 1 200 ? 0.833 -4.926 14.739 1.00 95.19 200 GLU A C 1
ATOM 1495 O O . GLU A 1 200 ? 1.429 -5.643 15.542 1.00 95.19 200 GLU A O 1
ATOM 1500 N N . TYR A 1 201 ? 1.471 -4.067 13.943 1.00 93.31 201 TYR A N 1
ATOM 1501 C CA . TYR A 1 201 ? 2.931 -3.945 13.906 1.00 93.31 201 TYR A CA 1
ATOM 1502 C C . TYR A 1 201 ? 3.470 -2.844 14.815 1.00 93.31 201 TYR A C 1
ATOM 1504 O O . TYR A 1 201 ? 4.683 -2.706 14.975 1.00 93.31 201 TYR A O 1
ATOM 1512 N N . GLY A 1 202 ? 2.582 -2.081 15.441 1.00 89.88 202 GLY A N 1
ATOM 1513 C CA . GLY A 1 202 ? 2.918 -1.039 16.388 1.00 89.88 202 GLY A CA 1
ATOM 1514 C C . GLY A 1 202 ? 3.860 -1.504 17.508 1.00 89.88 202 GLY A C 1
ATOM 1515 O O . GLY A 1 202 ? 4.946 -0.933 17.648 1.00 89.88 202 GLY A O 1
ATOM 1516 N N . PRO A 1 203 ? 3.510 -2.568 18.252 1.00 90.75 203 PRO A N 1
ATOM 1517 C CA . PRO A 1 203 ? 4.376 -3.128 19.288 1.00 90.75 203 PRO A CA 1
ATOM 1518 C C . PRO A 1 203 ? 5.738 -3.596 18.748 1.00 90.75 203 PRO A C 1
ATOM 1520 O O . PRO A 1 203 ? 6.777 -3.356 19.361 1.00 90.75 203 PRO A O 1
ATOM 1523 N N . VAL A 1 204 ? 5.780 -4.168 17.540 1.00 91.25 204 VAL A N 1
ATOM 1524 C CA . VAL A 1 204 ? 7.037 -4.607 16.903 1.00 91.25 204 VAL A CA 1
ATOM 1525 C C . VAL A 1 204 ? 7.975 -3.426 16.647 1.00 91.25 204 VAL A C 1
ATOM 1527 O O . VAL A 1 204 ? 9.170 -3.503 16.923 1.00 91.25 204 VAL A O 1
ATOM 1530 N N . VAL A 1 205 ? 7.443 -2.318 16.129 1.00 88.31 205 VAL A N 1
ATOM 1531 C CA . VAL A 1 205 ? 8.247 -1.149 15.746 1.00 88.31 205 VAL A CA 1
ATOM 1532 C C . VAL A 1 205 ? 8.673 -0.330 16.964 1.00 88.31 205 VAL A C 1
ATOM 1534 O O . VAL A 1 205 ? 9.829 0.084 17.051 1.00 88.31 205 VAL A O 1
ATOM 1537 N N . PHE A 1 206 ? 7.755 -0.077 17.900 1.00 85.25 206 PHE A N 1
ATOM 1538 C CA . PHE A 1 206 ? 7.986 0.876 18.990 1.00 85.25 206 PHE A CA 1
ATOM 1539 C C . PHE A 1 206 ? 8.407 0.224 20.303 1.00 85.25 206 PHE A C 1
ATOM 1541 O O . PHE A 1 206 ? 9.159 0.830 21.061 1.00 85.25 206 PHE A O 1
ATOM 1548 N N . GLU A 1 207 ? 7.941 -0.992 20.567 1.00 84.06 207 GLU A N 1
ATOM 1549 C CA . GLU A 1 207 ? 8.205 -1.719 21.812 1.00 84.06 207 GLU A CA 1
ATOM 1550 C C . GLU A 1 207 ? 9.198 -2.876 21.582 1.00 84.06 207 GLU A C 1
ATOM 1552 O O . GLU A 1 207 ? 9.692 -3.461 22.541 1.00 84.06 207 GLU A O 1
ATOM 1557 N N . ARG A 1 208 ? 9.565 -3.160 20.317 1.00 85.06 208 ARG A N 1
ATOM 1558 C CA . ARG A 1 208 ? 10.445 -4.269 19.892 1.00 85.06 208 ARG A CA 1
ATOM 1559 C C . ARG A 1 208 ? 9.946 -5.638 20.366 1.00 85.06 208 ARG A C 1
ATOM 1561 O O . ARG A 1 208 ? 10.738 -6.535 20.652 1.00 85.06 208 ARG A O 1
ATOM 1568 N N . THR A 1 209 ? 8.627 -5.791 20.439 1.00 89.81 209 THR A N 1
ATOM 1569 C CA . THR A 1 209 ? 7.944 -7.009 20.891 1.00 89.81 209 THR A CA 1
ATOM 1570 C C . THR A 1 209 ? 7.308 -7.766 19.717 1.00 89.81 209 THR A C 1
ATOM 1572 O O . THR A 1 209 ? 7.662 -7.571 18.553 1.00 89.81 209 THR A O 1
ATOM 1575 N N . ARG A 1 210 ? 6.412 -8.714 20.019 1.00 91.56 210 ARG A N 1
ATOM 1576 C CA . ARG A 1 210 ? 5.654 -9.492 19.029 1.00 91.56 210 ARG A CA 1
ATOM 1577 C C . ARG A 1 210 ? 4.482 -8.660 18.478 1.00 91.56 210 ARG A C 1
ATOM 1579 O O . ARG A 1 210 ? 4.076 -7.705 19.133 1.00 91.56 210 ARG A O 1
ATOM 1586 N N . PRO A 1 211 ? 3.917 -9.023 17.311 1.00 94.00 211 PRO A N 1
ATOM 1587 C CA . PRO A 1 211 ? 2.709 -8.379 16.795 1.00 94.00 211 PRO A CA 1
ATOM 1588 C C . PRO A 1 211 ? 1.566 -8.368 17.817 1.00 94.00 211 PRO A C 1
ATOM 1590 O O . PRO A 1 211 ? 1.459 -9.306 18.613 1.00 94.00 211 PRO A O 1
ATOM 1593 N N . PHE A 1 212 ? 0.717 -7.337 17.779 1.00 94.31 212 PHE A N 1
ATOM 1594 C CA . PHE A 1 212 ? -0.339 -7.097 18.772 1.00 94.31 212 PHE A CA 1
ATOM 1595 C C . PHE A 1 212 ? -1.256 -8.310 18.968 1.00 94.31 212 PHE A C 1
ATOM 1597 O O . PHE A 1 212 ? -1.514 -8.719 20.101 1.00 94.31 212 PHE A O 1
ATOM 1604 N N . SER A 1 213 ? -1.672 -8.951 17.873 1.00 93.88 213 SER A N 1
ATOM 1605 C CA . SER A 1 213 ? -2.486 -10.171 17.901 1.00 93.88 213 SER A CA 1
ATOM 1606 C C . SER A 1 213 ? -1.868 -11.317 18.716 1.00 93.88 213 SER A C 1
ATOM 1608 O O . SER A 1 213 ? -2.590 -12.157 19.251 1.00 93.88 213 SER A O 1
ATOM 1610 N N . ARG A 1 214 ? -0.538 -11.348 18.867 1.00 93.69 214 ARG A N 1
ATOM 1611 C CA . ARG A 1 214 ? 0.211 -12.394 19.583 1.00 93.69 214 ARG A CA 1
ATOM 1612 C C . ARG A 1 214 ? 0.585 -12.028 21.019 1.00 93.69 214 ARG A C 1
ATOM 1614 O O . ARG A 1 214 ? 1.245 -12.833 21.676 1.00 93.69 214 ARG A O 1
ATOM 1621 N N . LEU A 1 215 ? 0.232 -10.832 21.481 1.00 93.31 215 LEU A N 1
ATOM 1622 C CA . LEU A 1 215 ? 0.399 -10.432 22.876 1.00 93.31 215 LEU A CA 1
ATOM 1623 C C . LEU A 1 215 ? -0.661 -11.112 23.753 1.00 93.31 215 LEU A C 1
ATOM 1625 O O . LEU A 1 215 ? -1.742 -11.453 23.268 1.00 93.31 215 LEU A O 1
ATOM 1629 N N . ASP A 1 216 ? -0.346 -11.307 25.031 1.00 93.62 216 ASP A N 1
ATOM 1630 C CA . ASP A 1 216 ? -1.322 -11.733 26.034 1.00 93.62 216 ASP A CA 1
ATOM 1631 C C . ASP A 1 216 ? -2.306 -10.584 26.360 1.00 93.62 216 ASP A C 1
ATOM 1633 O O . ASP A 1 216 ? -2.057 -9.428 26.000 1.00 93.62 216 ASP A O 1
ATOM 1637 N N . PRO A 1 217 ? -3.465 -10.870 26.984 1.00 90.31 217 PRO A N 1
ATOM 1638 C CA . PRO A 1 217 ? -4.486 -9.850 27.229 1.00 90.31 217 PRO A CA 1
ATOM 1639 C C . PRO A 1 217 ? -3.973 -8.637 28.020 1.00 90.31 217 PRO A C 1
ATOM 1641 O O . PRO A 1 217 ? -4.298 -7.498 27.681 1.00 90.31 217 PRO A O 1
ATOM 1644 N N . GLU A 1 218 ? -3.121 -8.861 29.023 1.00 90.56 218 GLU A N 1
ATOM 1645 C CA . GLU A 1 218 ? -2.538 -7.784 29.828 1.00 90.56 218 GLU A CA 1
ATOM 1646 C C . GLU A 1 218 ? -1.555 -6.922 29.022 1.00 90.56 218 GLU A C 1
ATOM 1648 O O . GLU A 1 218 ? -1.649 -5.690 29.065 1.00 90.56 218 GLU A O 1
ATOM 1653 N N . ALA A 1 219 ? -0.658 -7.518 28.221 1.00 92.12 219 ALA A N 1
ATOM 1654 C CA . ALA A 1 219 ? 0.250 -6.735 27.385 1.00 92.12 219 ALA A CA 1
ATOM 1655 C C . ALA A 1 219 ? -0.482 -6.011 26.253 1.00 92.12 219 ALA A C 1
ATOM 1657 O O . ALA A 1 219 ? -0.052 -4.924 25.872 1.00 92.12 219 ALA A O 1
ATOM 1658 N N . ARG A 1 220 ? -1.602 -6.541 25.738 1.00 94.12 220 ARG A N 1
ATOM 1659 C CA . ARG A 1 220 ? -2.461 -5.807 24.788 1.00 94.12 220 ARG A CA 1
ATOM 1660 C C . ARG A 1 220 ? -3.011 -4.531 25.420 1.00 94.12 220 ARG A C 1
ATOM 1662 O O . ARG A 1 220 ? -2.882 -3.460 24.828 1.00 94.12 220 ARG A O 1
ATOM 1669 N N . ALA A 1 221 ? -3.571 -4.624 26.627 1.00 91.75 221 ALA A N 1
ATOM 1670 C CA . ALA A 1 221 ? -4.082 -3.462 27.352 1.00 91.75 221 ALA A CA 1
ATOM 1671 C C . ALA A 1 221 ? -2.964 -2.448 27.652 1.00 91.75 221 ALA A C 1
ATOM 1673 O O . ALA A 1 221 ? -3.128 -1.248 27.417 1.00 91.75 221 ALA A O 1
ATOM 1674 N N . HIS A 1 222 ? -1.797 -2.930 28.091 1.00 90.81 222 HIS A N 1
ATOM 1675 C CA . HIS A 1 222 ? -0.635 -2.080 28.343 1.00 90.81 222 HIS A CA 1
ATOM 1676 C C . HIS A 1 222 ? -0.125 -1.391 27.070 1.00 90.81 222 HIS A C 1
ATOM 1678 O O . HIS A 1 222 ? 0.177 -0.196 27.094 1.00 90.81 222 HIS A O 1
ATOM 1684 N N . ALA A 1 223 ? -0.068 -2.108 25.944 1.00 91.44 223 ALA A N 1
ATOM 1685 C CA . ALA A 1 223 ? 0.327 -1.548 24.659 1.00 91.44 223 ALA A CA 1
ATOM 1686 C C . ALA A 1 223 ? -0.620 -0.412 24.250 1.00 91.44 223 ALA A C 1
ATOM 1688 O O . ALA A 1 223 ? -0.151 0.690 23.976 1.00 91.44 223 ALA A O 1
ATOM 1689 N N . LEU A 1 224 ? -1.942 -0.617 24.301 1.00 92.00 224 LEU A N 1
ATOM 1690 C CA . LEU A 1 224 ? -2.913 0.440 23.984 1.00 92.00 224 LEU A CA 1
ATOM 1691 C C . LEU A 1 224 ? -2.768 1.655 24.922 1.00 92.00 224 LEU A C 1
ATOM 1693 O O . LEU A 1 224 ? -2.698 2.790 24.446 1.00 92.00 224 LEU A O 1
ATOM 1697 N N . ALA A 1 225 ? -2.603 1.427 26.228 1.00 91.31 225 ALA A N 1
ATOM 1698 C CA . ALA A 1 225 ? -2.393 2.495 27.207 1.00 91.31 225 ALA A CA 1
ATOM 1699 C C . ALA A 1 225 ? -1.081 3.276 26.975 1.00 91.31 225 ALA A C 1
ATOM 1701 O O . ALA A 1 225 ? -1.031 4.502 27.126 1.00 91.31 225 ALA A O 1
ATOM 1702 N N . SER A 1 226 ? -0.007 2.599 26.553 1.00 90.62 226 SER A N 1
ATOM 1703 C CA . SER A 1 226 ? 1.273 3.253 26.244 1.00 90.62 226 SER A CA 1
ATOM 1704 C C . SER A 1 226 ? 1.162 4.193 25.034 1.00 90.62 226 SER A C 1
ATOM 1706 O O . SER A 1 226 ? 1.848 5.215 24.949 1.00 90.62 226 SER A O 1
ATOM 1708 N N . TRP A 1 227 ? 0.270 3.881 24.091 1.00 91.38 227 TRP A N 1
ATOM 1709 C CA . TRP A 1 227 ? 0.022 4.710 22.915 1.00 91.38 227 TRP A CA 1
ATOM 1710 C C . TRP A 1 227 ? -0.750 5.988 23.250 1.00 91.38 227 TRP A C 1
ATOM 1712 O O . TRP A 1 227 ? -0.487 7.019 22.630 1.00 91.38 227 TRP A O 1
ATOM 1722 N N . GLU A 1 228 ? -1.623 5.957 24.257 1.00 90.50 228 GLU A N 1
ATOM 1723 C CA . GLU A 1 228 ? -2.380 7.128 24.732 1.00 90.50 228 GLU A CA 1
ATOM 1724 C C . GLU A 1 228 ? -1.482 8.203 25.337 1.00 90.50 228 GLU A C 1
ATOM 1726 O O . GLU A 1 228 ? -1.710 9.397 25.143 1.00 90.50 228 GLU A O 1
ATOM 1731 N N . THR A 1 229 ? -0.421 7.782 26.021 1.00 90.38 229 THR A N 1
ATOM 1732 C CA . THR A 1 229 ? 0.545 8.673 26.680 1.00 90.38 229 THR A CA 1
ATOM 1733 C C . THR A 1 229 ? 1.797 8.928 25.835 1.00 90.38 229 THR A C 1
ATOM 1735 O O . THR A 1 229 ? 2.719 9.628 26.259 1.00 90.38 229 THR A O 1
ATOM 1738 N N . SER A 1 230 ? 1.841 8.402 24.606 1.00 90.25 230 SER A N 1
ATOM 1739 C CA . SER A 1 230 ? 3.005 8.514 23.729 1.00 90.25 230 SER A CA 1
ATOM 1740 C C . SER A 1 230 ? 3.326 9.965 23.371 1.00 90.25 230 SER A C 1
ATOM 1742 O O . SER A 1 230 ? 2.437 10.773 23.099 1.00 90.25 230 SER A O 1
ATOM 1744 N N . ARG A 1 231 ? 4.620 10.294 23.257 1.00 89.00 231 ARG A N 1
ATOM 1745 C CA . ARG A 1 231 ? 5.081 11.607 22.762 1.00 89.00 231 ARG A CA 1
ATOM 1746 C C . ARG A 1 231 ? 4.700 11.847 21.296 1.00 89.00 231 ARG A C 1
ATOM 1748 O O . ARG A 1 231 ? 4.507 12.992 20.893 1.00 89.00 231 ARG A O 1
ATOM 1755 N N . LEU A 1 232 ? 4.532 10.780 20.511 1.00 89.19 232 LEU A N 1
ATOM 1756 C CA . LEU A 1 232 ? 4.165 10.851 19.097 1.00 89.19 232 LEU A CA 1
ATOM 1757 C C . LEU A 1 232 ? 2.666 11.149 18.944 1.00 89.19 232 LEU A C 1
ATOM 1759 O O . LEU A 1 232 ? 1.829 10.294 19.228 1.00 89.19 232 LEU A O 1
ATOM 1763 N N . GLY A 1 233 ? 2.325 12.345 18.449 1.00 88.69 233 GLY A N 1
ATOM 1764 C CA . GLY A 1 233 ? 0.929 12.791 18.308 1.00 88.69 233 GLY A CA 1
ATOM 1765 C C . GLY A 1 233 ? 0.054 11.854 17.471 1.00 88.69 233 GLY A C 1
ATOM 1766 O O . GLY A 1 233 ? -1.099 11.619 17.818 1.00 88.69 233 GLY A O 1
ATOM 1767 N N . VAL A 1 234 ? 0.627 11.239 16.435 1.00 88.12 234 VAL A N 1
ATOM 1768 C CA . VAL A 1 234 ? -0.075 10.268 15.582 1.00 88.12 234 VAL A CA 1
ATOM 1769 C C . VAL A 1 234 ? -0.545 9.041 16.375 1.00 88.12 234 VAL A C 1
ATOM 1771 O O . VAL A 1 234 ? -1.680 8.614 16.191 1.00 88.12 234 VAL A O 1
ATOM 1774 N N . ARG A 1 235 ? 0.267 8.504 17.302 1.00 89.56 235 ARG A N 1
ATOM 1775 C CA . ARG A 1 235 ? -0.115 7.335 18.128 1.00 89.56 235 ARG A CA 1
ATOM 1776 C C . ARG A 1 235 ? -1.320 7.648 19.007 1.00 89.56 235 ARG A C 1
ATOM 1778 O O . ARG A 1 235 ? -2.270 6.868 19.047 1.00 89.56 235 ARG A O 1
ATOM 1785 N N . ARG A 1 236 ? -1.303 8.823 19.641 1.00 92.62 236 ARG A N 1
ATOM 1786 C CA . ARG A 1 236 ? -2.421 9.293 20.466 1.00 92.62 236 ARG A CA 1
ATOM 1787 C C . ARG A 1 236 ? -3.689 9.458 19.636 1.00 92.62 236 ARG A C 1
ATOM 1789 O O . ARG A 1 236 ? -4.742 8.988 20.046 1.00 92.62 236 ARG A O 1
ATOM 1796 N N . GLN A 1 237 ? -3.580 10.067 18.453 1.00 92.06 237 GLN A N 1
ATOM 1797 C CA . GLN A 1 237 ? -4.728 10.286 17.572 1.00 92.06 237 GLN A CA 1
ATOM 1798 C C . GLN A 1 237 ? -5.357 8.969 17.099 1.00 92.06 237 GLN A C 1
ATOM 1800 O O . GLN A 1 237 ? -6.582 8.857 17.082 1.00 92.06 237 GLN A O 1
ATOM 1805 N N . VAL A 1 238 ? -4.537 7.975 16.741 1.00 91.38 238 VAL A N 1
ATOM 1806 C CA . VAL A 1 238 ? -4.992 6.635 16.331 1.00 91.38 238 VAL A CA 1
ATOM 1807 C C . VAL A 1 238 ? -5.821 5.990 17.442 1.00 91.38 238 VAL A C 1
ATOM 1809 O O . VAL A 1 238 ? -6.968 5.616 17.195 1.00 91.38 238 VAL A O 1
ATOM 1812 N N . ILE A 1 239 ? -5.287 5.907 18.666 1.00 94.00 239 ILE A N 1
ATOM 1813 C CA . ILE A 1 239 ? -6.010 5.278 19.782 1.00 94.00 239 ILE A CA 1
ATOM 1814 C C . ILE A 1 239 ? -7.235 6.088 20.197 1.00 94.00 239 ILE A C 1
ATOM 1816 O O . ILE A 1 239 ? -8.292 5.502 20.406 1.00 94.00 239 ILE A O 1
ATOM 1820 N N . ALA A 1 240 ? -7.136 7.416 20.265 1.00 93.31 240 ALA A N 1
ATOM 1821 C CA . ALA A 1 240 ? -8.270 8.266 20.618 1.00 93.31 240 ALA A CA 1
ATOM 1822 C C . ALA A 1 240 ? -9.429 8.110 19.622 1.00 93.31 240 ALA A C 1
ATOM 1824 O O . ALA A 1 240 ? -10.576 7.963 20.036 1.00 93.31 240 ALA A O 1
ATOM 1825 N N . SER A 1 241 ? -9.131 8.084 18.319 1.00 91.81 241 SER A N 1
ATOM 1826 C CA . SER A 1 241 ? -10.151 7.916 17.274 1.00 91.81 241 SER A CA 1
ATOM 1827 C C . SER A 1 241 ? -10.801 6.536 17.353 1.00 91.81 241 SER A C 1
ATOM 1829 O O . SER A 1 241 ? -12.022 6.424 17.284 1.00 91.81 241 SER A O 1
ATOM 1831 N N . LEU A 1 242 ? -9.996 5.487 17.548 1.00 92.31 242 LEU A N 1
ATOM 1832 C CA . LEU A 1 242 ? -10.510 4.130 17.693 1.00 92.31 242 LEU A CA 1
ATOM 1833 C C . LEU A 1 242 ? -11.380 3.981 18.947 1.00 92.31 242 LEU A C 1
ATOM 1835 O O . LEU A 1 242 ? -12.483 3.454 18.848 1.00 92.31 242 LEU A O 1
ATOM 1839 N N . LYS A 1 243 ? -10.913 4.477 20.100 1.00 94.50 243 LYS A N 1
ATOM 1840 C CA . LYS A 1 243 ? -11.682 4.492 21.351 1.00 94.50 243 LYS A CA 1
ATOM 1841 C C . LYS A 1 243 ? -12.992 5.238 21.180 1.00 94.50 243 LYS A C 1
ATOM 1843 O O . LYS A 1 243 ? -14.021 4.723 21.587 1.00 94.50 243 LYS A O 1
ATOM 1848 N N . LEU A 1 244 ? -12.964 6.418 20.565 1.00 94.75 244 LEU A N 1
ATOM 1849 C CA . LEU A 1 244 ? -14.166 7.211 20.339 1.00 94.75 244 LEU A CA 1
ATOM 1850 C C . LEU A 1 244 ? -15.204 6.425 19.532 1.00 94.75 244 LEU A C 1
ATOM 1852 O O . LEU A 1 244 ? -16.346 6.324 19.961 1.00 94.75 244 LEU A O 1
ATOM 1856 N N . ILE A 1 245 ? -14.802 5.838 18.403 1.00 94.25 245 ILE A N 1
ATOM 1857 C CA . ILE A 1 245 ? -15.709 5.088 17.522 1.00 94.25 245 ILE A CA 1
ATOM 1858 C C . ILE A 1 245 ? -16.210 3.809 18.209 1.00 94.25 245 ILE A C 1
ATOM 1860 O O . ILE A 1 245 ? -17.406 3.525 18.188 1.00 94.25 245 ILE A O 1
ATOM 1864 N N . ALA A 1 246 ? -15.312 3.049 18.840 1.00 94.75 246 ALA A N 1
ATOM 1865 C CA . ALA A 1 246 ? -15.664 1.815 19.533 1.00 94.75 246 ALA A CA 1
ATOM 1866 C C . ALA A 1 246 ? -16.609 2.082 20.712 1.00 94.75 246 ALA A C 1
ATOM 1868 O O . ALA A 1 246 ? -17.643 1.434 20.830 1.00 94.75 246 ALA A O 1
ATOM 1869 N N . LEU A 1 247 ? -16.292 3.062 21.561 1.00 94.56 247 LEU A N 1
ATOM 1870 C CA . LEU A 1 247 ? -17.108 3.387 22.728 1.00 94.56 247 LEU A CA 1
ATOM 1871 C C . LEU A 1 247 ? -18.442 4.020 22.335 1.00 94.56 247 LEU A C 1
ATOM 1873 O O . LEU A 1 247 ? -19.447 3.698 22.959 1.00 94.56 247 LEU A O 1
ATOM 1877 N N . LEU A 1 248 ? -18.483 4.852 21.288 1.00 94.62 248 LEU A N 1
ATOM 1878 C CA . LEU A 1 248 ? -19.739 5.380 20.750 1.00 94.62 248 LEU A CA 1
ATOM 1879 C C . LEU A 1 248 ? -20.699 4.233 20.404 1.00 94.62 248 LEU A C 1
ATOM 1881 O O . LEU A 1 248 ? -21.802 4.174 20.939 1.00 94.62 248 LEU A O 1
ATOM 1885 N N . HIS A 1 249 ? -20.248 3.272 19.595 1.00 94.50 249 HIS A N 1
ATOM 1886 C CA . HIS A 1 249 ? -21.082 2.138 19.188 1.00 94.50 249 HIS A CA 1
ATOM 1887 C C . HIS A 1 249 ? -21.309 1.096 20.286 1.00 94.50 249 HIS A C 1
ATOM 1889 O O . HIS A 1 249 ? -22.265 0.327 20.210 1.00 94.50 249 HIS A O 1
ATOM 1895 N N . PHE A 1 250 ? -20.455 1.048 21.307 1.00 93.94 250 PHE A N 1
ATOM 1896 C CA . PHE A 1 250 ? -20.681 0.205 22.474 1.00 93.94 250 PHE A CA 1
ATOM 1897 C C . PHE A 1 250 ? -21.800 0.774 23.358 1.00 93.94 250 PHE A C 1
ATOM 1899 O O . PHE A 1 250 ? -22.734 0.053 23.699 1.00 93.94 250 PHE A O 1
ATOM 1906 N N . TYR A 1 251 ? -21.768 2.073 23.668 1.00 92.06 251 TYR A N 1
ATOM 1907 C CA . TYR A 1 251 ? -22.769 2.716 24.529 1.00 92.06 251 TYR A CA 1
ATOM 1908 C C . TYR A 1 251 ? -24.122 2.966 23.846 1.00 92.06 251 TYR A C 1
ATOM 1910 O O . TYR A 1 251 ? -25.138 3.103 24.526 1.00 92.06 251 TYR A O 1
ATOM 1918 N N . GLU A 1 252 ? -24.180 2.974 22.513 1.00 91.12 252 GLU A N 1
ATOM 1919 C CA . GLU A 1 252 ? -25.448 3.011 21.766 1.00 91.12 252 GLU A CA 1
ATOM 1920 C C . GLU A 1 252 ? -26.314 1.753 21.980 1.00 91.12 252 GLU A C 1
ATOM 1922 O O . GLU A 1 252 ? -27.512 1.762 21.684 1.00 91.12 252 GLU A O 1
ATOM 1927 N N . ARG A 1 253 ? -25.740 0.669 22.514 1.00 88.94 253 ARG A N 1
ATOM 1928 C CA . ARG A 1 253 ? -26.431 -0.609 22.703 1.00 88.94 253 ARG A CA 1
ATOM 1929 C C . ARG A 1 253 ? -27.326 -0.588 23.931 1.00 88.94 253 ARG A C 1
ATOM 1931 O O . ARG A 1 253 ? -26.868 -0.378 25.051 1.00 88.94 253 ARG A O 1
ATOM 1938 N N . ARG A 1 254 ? -28.595 -0.947 23.725 1.00 87.38 254 ARG A N 1
ATOM 1939 C CA . ARG A 1 254 ? -29.609 -1.029 24.793 1.00 87.38 254 ARG A CA 1
ATOM 1940 C C . ARG A 1 254 ? -29.227 -1.996 25.911 1.00 87.38 254 ARG A C 1
ATOM 1942 O O . ARG A 1 254 ? -29.579 -1.775 27.059 1.00 87.38 254 ARG A O 1
ATOM 1949 N N . GLU A 1 255 ? -28.480 -3.039 25.572 1.00 86.62 255 GLU A N 1
ATOM 1950 C CA . GLU A 1 255 ? -27.966 -4.058 26.494 1.00 86.62 255 GLU A CA 1
ATOM 1951 C C . GLU A 1 255 ? -27.001 -3.470 27.539 1.00 86.62 255 GLU A C 1
ATOM 1953 O O . GLU A 1 255 ? -26.894 -3.984 28.648 1.00 86.62 255 GLU A O 1
ATOM 1958 N N . ILE A 1 256 ? -26.310 -2.378 27.190 1.00 89.19 256 ILE A N 1
ATOM 1959 C CA . ILE A 1 256 ? -25.302 -1.715 28.027 1.00 89.19 256 ILE A CA 1
ATOM 1960 C C . ILE A 1 256 ? -25.929 -0.639 28.920 1.00 89.19 256 ILE A C 1
ATOM 1962 O O . ILE A 1 256 ? -25.392 -0.327 29.982 1.00 89.19 256 ILE A O 1
ATOM 1966 N N . TRP A 1 257 ? -27.089 -0.100 28.536 1.00 88.94 257 TRP A N 1
ATOM 1967 C CA . TRP A 1 257 ? -27.766 0.993 29.239 1.00 88.94 257 TRP A CA 1
ATOM 1968 C C . TRP A 1 257 ? -27.988 0.745 30.739 1.00 88.94 257 TRP A C 1
ATOM 1970 O O . TRP A 1 257 ? -27.632 1.630 31.524 1.00 88.94 257 TRP A O 1
ATOM 1980 N N . PRO A 1 258 ? -28.449 -0.443 31.186 1.00 85.06 258 PRO A N 1
ATOM 1981 C CA . PRO A 1 258 ? -28.577 -0.723 32.615 1.00 85.06 258 PRO A CA 1
ATOM 1982 C C . PRO A 1 258 ? -27.237 -0.634 33.357 1.00 85.06 258 PRO A C 1
ATOM 1984 O O . PRO A 1 258 ? -27.184 -0.143 34.481 1.00 85.06 258 PRO A O 1
ATOM 1987 N N . GLY A 1 259 ? -26.142 -1.057 32.713 1.00 83.38 259 GLY A N 1
ATOM 1988 C CA . GLY A 1 259 ? -24.795 -1.044 33.287 1.00 83.38 259 GLY A CA 1
ATOM 1989 C C . GLY A 1 259 ? -24.216 0.358 33.499 1.00 83.38 259 GLY A C 1
ATOM 1990 O O . GLY A 1 259 ? -23.355 0.530 34.356 1.00 83.38 259 GLY A O 1
ATOM 1991 N N . ILE A 1 260 ? -24.705 1.363 32.766 1.00 85.88 260 ILE A N 1
ATOM 1992 C CA . ILE A 1 260 ? -24.331 2.780 32.937 1.00 85.88 260 ILE A CA 1
ATOM 1993 C C . ILE A 1 260 ? -25.383 3.593 33.708 1.00 85.88 260 ILE A C 1
ATOM 1995 O O . ILE A 1 260 ? -25.247 4.809 33.829 1.00 85.88 260 ILE A O 1
ATOM 1999 N N . GLY A 1 261 ? -26.441 2.946 34.209 1.00 84.38 261 GLY A N 1
ATOM 2000 C CA . GLY A 1 261 ? -27.548 3.619 34.894 1.00 84.38 261 GLY A CA 1
ATOM 2001 C C . GLY A 1 261 ? -28.426 4.472 33.971 1.00 84.38 261 GLY A C 1
ATOM 2002 O O . GLY A 1 261 ? -29.099 5.387 34.444 1.00 84.38 261 GLY A O 1
ATOM 2003 N N . TYR A 1 262 ? -28.411 4.207 32.661 1.00 84.06 262 TYR A N 1
ATOM 2004 C CA . TYR A 1 262 ? -29.279 4.883 31.704 1.00 84.06 262 TYR A CA 1
ATOM 2005 C C . TYR A 1 262 ? -30.635 4.179 31.636 1.00 84.06 262 TYR A C 1
ATOM 2007 O O . TYR A 1 262 ? -30.726 3.018 31.236 1.00 84.06 262 TYR A O 1
ATOM 2015 N N . ASP A 1 263 ? -31.690 4.903 32.005 1.00 81.06 263 ASP A N 1
ATOM 2016 C CA . ASP A 1 263 ? -33.073 4.451 31.883 1.00 81.06 263 ASP A CA 1
ATOM 2017 C C . ASP A 1 263 ? -33.760 5.151 30.700 1.00 81.06 263 ASP A C 1
ATOM 2019 O O . ASP A 1 263 ? -34.013 6.361 30.726 1.00 81.06 263 ASP A O 1
ATOM 2023 N N . ASP A 1 264 ? -34.071 4.383 29.649 1.00 82.25 264 ASP A N 1
ATOM 2024 C CA . ASP A 1 264 ? -34.779 4.903 28.474 1.00 82.25 264 ASP A CA 1
ATOM 2025 C C . ASP A 1 264 ? -36.244 5.239 28.772 1.00 82.25 264 ASP A C 1
ATOM 2027 O O . ASP A 1 264 ? -36.821 6.091 28.088 1.00 82.25 264 ASP A O 1
ATOM 2031 N N . ALA A 1 265 ? -36.826 4.630 29.814 1.00 83.19 265 ALA A N 1
ATOM 2032 C CA . ALA A 1 265 ? -38.242 4.749 30.120 1.00 83.19 265 ALA A CA 1
ATOM 2033 C C . ALA A 1 265 ? -38.595 6.188 30.495 1.00 83.19 265 ALA A C 1
ATOM 2035 O O . ALA A 1 265 ? -39.559 6.736 29.960 1.00 83.19 265 ALA A O 1
ATOM 2036 N N . HIS A 1 266 ? -37.764 6.841 31.315 1.00 80.12 266 HIS A N 1
ATOM 2037 C CA . HIS A 1 266 ? -37.965 8.239 31.696 1.00 80.12 266 HIS A CA 1
ATOM 2038 C C . HIS A 1 266 ? -37.927 9.190 30.489 1.00 80.12 266 HIS A C 1
ATOM 2040 O O . HIS A 1 266 ? -38.745 10.108 30.369 1.00 80.12 266 HIS A O 1
ATOM 2046 N N . LEU A 1 267 ? -36.983 8.981 29.564 1.00 80.69 267 LEU A N 1
ATOM 2047 C CA . LEU A 1 267 ? -36.898 9.796 28.352 1.00 80.69 267 LEU A CA 1
ATOM 2048 C C . LEU A 1 267 ? -38.103 9.536 27.440 1.00 80.69 267 LEU A C 1
ATOM 2050 O O . LEU A 1 267 ? -38.677 10.475 26.888 1.00 80.69 267 LEU A O 1
ATOM 2054 N N . ARG A 1 268 ? -38.508 8.271 27.298 1.00 83.25 268 ARG A N 1
ATOM 2055 C CA . ARG A 1 268 ? -39.654 7.863 26.485 1.00 83.25 268 ARG A CA 1
ATOM 2056 C C . ARG A 1 268 ? -40.959 8.441 27.024 1.00 83.25 268 ARG A C 1
ATOM 2058 O O . ARG A 1 268 ? -41.742 8.969 26.240 1.00 83.25 268 ARG A O 1
ATOM 2065 N N . GLU A 1 269 ? -41.153 8.413 28.338 1.00 85.75 269 GLU A N 1
ATOM 2066 C CA . GLU A 1 269 ? -42.284 9.038 29.026 1.00 85.75 269 GLU A CA 1
ATOM 2067 C C . GLU A 1 269 ? -42.330 10.545 28.740 1.00 85.75 269 GLU A C 1
ATOM 2069 O O . GLU A 1 269 ? -43.348 11.054 28.273 1.00 85.75 269 GLU A O 1
ATOM 2074 N N . LYS A 1 270 ? -41.202 11.254 28.890 1.00 83.12 270 LYS A N 1
ATOM 2075 C CA . LYS A 1 270 ? -41.117 12.687 28.561 1.00 83.12 270 LYS A CA 1
ATOM 2076 C C . LYS A 1 270 ? -41.398 12.995 27.091 1.00 83.12 270 LYS A C 1
ATOM 2078 O O . LYS A 1 270 ? -42.072 13.980 26.796 1.00 83.12 270 LYS A O 1
ATOM 2083 N N . LEU A 1 271 ? -40.902 12.175 26.164 1.00 84.56 271 LEU A N 1
ATOM 2084 C CA . LEU A 1 271 ? -41.146 12.350 24.727 1.00 84.56 271 LEU A CA 1
ATOM 2085 C C . LEU A 1 271 ? -42.620 12.127 24.361 1.00 84.56 271 LEU A C 1
ATOM 2087 O O . LEU A 1 271 ? -43.144 12.817 23.487 1.00 84.56 271 LEU A O 1
ATOM 2091 N N . LEU A 1 272 ? -43.286 11.188 25.037 1.00 86.00 272 LEU A N 1
ATOM 2092 C CA . LEU A 1 272 ? -44.708 10.885 24.854 1.00 86.00 272 LEU A CA 1
ATOM 2093 C C . LEU A 1 272 ? -45.637 11.847 25.612 1.00 86.00 272 LEU A C 1
ATOM 2095 O O . LEU A 1 272 ? -46.810 11.935 25.268 1.00 86.00 272 LEU A O 1
ATOM 2099 N N . ALA A 1 273 ? -45.128 12.594 26.592 1.00 86.81 273 ALA A N 1
ATOM 2100 C CA . ALA A 1 273 ? -45.850 13.668 27.279 1.00 86.81 273 ALA A CA 1
ATOM 2101 C C . ALA A 1 273 ? -45.622 15.061 26.651 1.00 86.81 273 ALA A C 1
ATOM 2103 O O . ALA A 1 273 ? -46.260 16.036 27.045 1.00 86.81 273 ALA A O 1
ATOM 2104 N N . GLY A 1 274 ? -44.693 15.178 25.696 1.00 87.38 274 GLY A N 1
ATOM 2105 C CA . GLY A 1 274 ? -44.305 16.446 25.080 1.00 87.38 274 GLY A CA 1
ATOM 2106 C C . GLY A 1 274 ? -45.255 16.939 23.975 1.00 87.38 274 GLY A C 1
ATOM 2107 O O . GLY A 1 274 ? -46.098 16.195 23.478 1.00 87.38 274 GLY A O 1
ATOM 2108 N N . PRO A 1 275 ? -45.071 18.182 23.491 1.00 87.25 275 PRO A N 1
ATOM 2109 C CA . PRO A 1 275 ? -45.931 18.794 22.468 1.00 87.25 275 PRO A CA 1
ATOM 2110 C C . PRO A 1 275 ? -45.935 18.047 21.120 1.00 87.25 275 PRO A C 1
ATOM 2112 O O . PRO A 1 275 ? -46.864 18.203 20.334 1.00 87.25 275 PRO A O 1
ATOM 2115 N N . ASN A 1 276 ? -44.932 17.196 20.869 1.00 87.81 276 ASN A N 1
ATOM 2116 C CA . ASN A 1 276 ? -44.806 16.365 19.666 1.00 87.81 276 ASN A CA 1
ATOM 2117 C C . ASN A 1 276 ? -45.117 14.873 19.919 1.00 87.81 276 ASN A C 1
ATOM 2119 O O . ASN A 1 276 ? -44.698 14.015 19.137 1.00 87.81 276 ASN A O 1
ATOM 2123 N N . ALA A 1 277 ? -45.835 14.546 21.000 1.00 85.56 277 ALA A N 1
ATOM 2124 C CA . ALA A 1 277 ? -46.119 13.177 21.438 1.00 85.56 277 ALA A CA 1
ATOM 2125 C C . ALA A 1 277 ? -46.638 12.257 20.324 1.00 85.56 277 ALA A C 1
ATOM 2127 O O . ALA A 1 277 ? -46.127 11.153 20.155 1.00 85.56 277 ALA A O 1
ATOM 2128 N N . ALA A 1 278 ? -47.590 12.724 19.507 1.00 83.19 278 ALA A N 1
ATOM 2129 C CA . ALA A 1 278 ? -48.151 11.945 18.398 1.00 83.19 278 ALA A CA 1
ATOM 2130 C C . ALA A 1 278 ? -47.085 11.535 17.361 1.00 83.19 278 ALA A C 1
ATOM 2132 O O . ALA A 1 278 ? -47.072 10.401 16.880 1.00 83.19 278 ALA A O 1
ATOM 2133 N N . HIS A 1 279 ? -46.139 12.429 17.061 1.00 84.56 279 HIS A N 1
ATOM 2134 C CA . HIS A 1 279 ? -45.061 12.169 16.108 1.00 84.56 279 HIS A CA 1
ATOM 2135 C C . HIS A 1 279 ? -43.987 11.233 16.693 1.00 84.56 279 HIS A C 1
ATOM 2137 O O . HIS A 1 279 ? -43.391 10.429 15.966 1.00 84.56 279 HIS A O 1
ATOM 2143 N N . HIS A 1 280 ? -43.743 11.310 18.006 1.00 83.81 280 HIS A N 1
ATOM 2144 C CA . HIS A 1 280 ? -42.866 10.379 18.719 1.00 83.81 280 HIS A CA 1
ATOM 2145 C C . HIS A 1 280 ? -43.496 8.987 18.851 1.00 83.81 280 HIS A C 1
ATOM 2147 O O . HIS A 1 280 ? -42.815 7.998 18.583 1.00 83.81 280 HIS A O 1
ATOM 2153 N N . ALA A 1 281 ? -44.791 8.900 19.165 1.00 81.94 281 ALA A N 1
ATOM 2154 C CA . ALA A 1 281 ? -45.539 7.647 19.240 1.00 81.94 281 ALA A CA 1
ATOM 2155 C C . ALA A 1 281 ? -45.524 6.897 17.898 1.00 81.94 281 ALA A C 1
ATOM 2157 O O . ALA A 1 281 ? -45.209 5.709 17.869 1.00 81.94 281 ALA A O 1
ATOM 2158 N N . ALA A 1 282 ? -45.742 7.599 16.779 1.00 83.81 282 ALA A N 1
ATOM 2159 C CA . ALA A 1 282 ? -45.661 7.012 15.440 1.00 83.81 282 ALA A CA 1
ATOM 2160 C C . ALA A 1 282 ? -44.259 6.449 15.115 1.00 83.81 282 ALA A C 1
ATOM 2162 O O . ALA A 1 282 ? -44.139 5.340 14.596 1.00 83.81 282 ALA A O 1
ATOM 2163 N N . ARG A 1 283 ? -43.181 7.168 15.469 1.00 79.31 283 ARG A N 1
ATOM 2164 C CA . ARG A 1 283 ? -41.792 6.691 15.283 1.00 79.31 283 ARG A CA 1
ATOM 2165 C C . ARG A 1 283 ? -41.437 5.500 16.170 1.00 79.31 283 ARG A C 1
ATOM 2167 O O . ARG A 1 283 ? -40.666 4.643 15.749 1.00 79.31 283 ARG A O 1
ATOM 2174 N N . LEU A 1 284 ? -41.953 5.476 17.396 1.00 75.12 284 LEU A N 1
ATOM 2175 C CA . LEU A 1 284 ? -41.700 4.407 18.358 1.00 75.12 284 LEU A CA 1
ATOM 2176 C C . LEU A 1 284 ? -42.500 3.137 18.030 1.00 75.12 284 LEU A C 1
ATOM 2178 O O . LEU A 1 284 ? -41.989 2.050 18.271 1.00 75.12 284 LEU A O 1
ATOM 2182 N N . GLY A 1 285 ? -43.705 3.268 17.464 1.00 65.38 285 GLY A N 1
ATOM 2183 C CA . GLY A 1 285 ? -44.535 2.143 17.016 1.00 65.38 285 GLY A CA 1
ATOM 2184 C C . GLY A 1 285 ? -44.072 1.502 15.702 1.00 65.38 285 GLY A C 1
ATOM 2185 O O . GLY A 1 285 ? -44.267 0.311 15.511 1.00 65.38 285 GLY A O 1
ATOM 2186 N N . ALA A 1 286 ? -43.398 2.251 14.823 1.00 55.91 286 ALA A N 1
ATOM 2187 C CA . ALA A 1 286 ? -42.848 1.730 13.563 1.00 55.91 286 ALA A CA 1
ATOM 2188 C C . ALA A 1 286 ? -41.537 0.926 13.719 1.00 55.91 286 ALA A C 1
ATOM 2190 O O . ALA A 1 286 ? -41.021 0.398 12.738 1.00 55.91 286 ALA A O 1
ATOM 2191 N N . ARG A 1 287 ? -40.965 0.878 14.930 1.00 50.78 287 ARG A N 1
ATOM 2192 C CA . ARG A 1 287 ? -39.738 0.130 15.271 1.00 50.78 287 ARG A CA 1
ATOM 2193 C C . ARG A 1 287 ? -40.009 -1.090 16.171 1.00 50.78 287 ARG A C 1
ATOM 2195 O O . ARG A 1 287 ? -39.064 -1.585 16.782 1.00 50.78 287 ARG A O 1
ATOM 2202 N N . ALA A 1 288 ? -41.271 -1.513 16.291 1.00 39.66 288 ALA A N 1
ATOM 2203 C CA . ALA A 1 288 ? -41.674 -2.727 17.004 1.00 39.66 288 ALA A CA 1
ATOM 2204 C C . ALA A 1 288 ? -41.595 -3.958 16.094 1.00 39.66 288 ALA A C 1
ATOM 2206 O O . ALA A 1 288 ? -41.966 -3.824 14.905 1.00 39.66 288 ALA A O 1
#

pLDDT: mean 90.08, std 7.38, range [39.66, 98.19]

Radius of gyration: 28.46 Å; Cα contacts (8 Å, |Δi|>4): 264; chains: 1; bounding box: 79×37×68 Å

Sequence (288 aa):
MLASLDRLLRALFWALCVAFAATGLTFFAFPDATIQVLNTTGHALGFPPAPASSLRFWLSLGVAYMMLVTLLAAAIARDPRGRAYLMPILAAGKATSSLTCLGYFLGSQPAFVYLLNALVDGSLTLLVLGAWAVVWATSEEAAAHDRELLRIVLDALVPRGGAFPTGAADTDLDDAVARYFATLHALGPVGLRVLLRILEYGPVVFERTRPFSRLDPEARAHALASWETSRLGVRRQVIASLKLIALLHFYERREIWPGIGYDDAHLREKLLAGPNAAHHAARLGARA